Protein AF-A0A0N0D1H1-F1 (afdb_monomer_lite)

Structure (mmCIF, N/CA/C/O backbone):
data_AF-A0A0N0D1H1-F1
#
_entry.id   AF-A0A0N0D1H1-F1
#
loop_
_atom_site.group_PDB
_atom_site.id
_atom_site.type_symbol
_atom_site.label_atom_id
_atom_site.label_alt_id
_atom_site.label_comp_id
_atom_site.label_asym_id
_atom_site.label_entity_id
_atom_site.label_seq_id
_atom_site.pdbx_PDB_ins_code
_atom_site.Cartn_x
_atom_site.Cartn_y
_atom_site.Cartn_z
_atom_site.occupancy
_atom_site.B_iso_or_equiv
_atom_site.auth_seq_id
_atom_site.auth_comp_id
_atom_site.auth_asym_id
_atom_site.auth_atom_id
_atom_site.pdbx_PDB_model_num
ATOM 1 N N . MET A 1 1 ? -3.356 8.733 -23.633 1.00 79.12 1 MET A N 1
ATOM 2 C CA . MET A 1 1 ? -2.902 7.365 -23.319 1.00 79.12 1 MET A CA 1
ATOM 3 C C . MET A 1 1 ? -1.865 7.474 -22.212 1.00 79.12 1 MET A C 1
ATOM 5 O O . MET A 1 1 ? -0.936 8.253 -22.372 1.00 79.12 1 MET A O 1
ATOM 9 N N . LYS A 1 2 ? -2.073 6.804 -21.077 1.00 92.12 2 LYS A N 1
ATOM 10 C CA . LYS A 1 2 ? -1.208 6.860 -19.892 1.00 92.12 2 LYS A CA 1
ATOM 11 C C . LYS A 1 2 ? -0.071 5.859 -20.036 1.00 92.12 2 LYS A C 1
ATOM 13 O O . LYS A 1 2 ? -0.307 4.658 -20.175 1.00 92.12 2 LYS A O 1
ATOM 18 N N . SER A 1 3 ? 1.155 6.354 -19.981 1.00 95.56 3 SER A N 1
ATOM 19 C CA . SER A 1 3 ? 2.364 5.579 -20.256 1.00 95.56 3 SER A CA 1
ATOM 20 C C . SER A 1 3 ? 3.419 5.779 -19.170 1.00 95.56 3 SER A C 1
ATOM 22 O O . SER A 1 3 ? 3.636 6.885 -18.661 1.00 95.56 3 SER A O 1
ATOM 24 N N . ILE A 1 4 ? 4.092 4.684 -18.825 1.00 96.81 4 ILE A N 1
ATOM 25 C CA . ILE A 1 4 ? 5.213 4.659 -17.886 1.00 96.81 4 ILE A CA 1
ATOM 26 C C . ILE A 1 4 ? 6.451 4.133 -18.606 1.00 96.81 4 ILE A C 1
ATOM 28 O O . ILE A 1 4 ? 6.361 3.143 -19.322 1.00 96.81 4 ILE A O 1
ATOM 32 N N . THR A 1 5 ? 7.617 4.728 -18.361 1.00 96.94 5 THR A N 1
ATOM 33 C CA . THR A 1 5 ? 8.905 4.127 -18.743 1.00 96.94 5 THR A CA 1
ATOM 34 C C . THR A 1 5 ? 9.738 3.806 -17.515 1.00 96.94 5 THR A C 1
ATOM 36 O O . THR A 1 5 ? 9.978 4.670 -16.669 1.00 96.94 5 THR A O 1
ATOM 39 N N . PHE A 1 6 ? 10.227 2.570 -17.440 1.00 95.31 6 PHE A N 1
ATOM 40 C CA . PHE A 1 6 ? 11.300 2.210 -16.521 1.00 95.31 6 PHE A CA 1
ATOM 41 C C . PHE A 1 6 ? 12.648 2.688 -17.060 1.00 95.31 6 PHE A C 1
ATOM 43 O O . PHE A 1 6 ? 12.942 2.556 -18.243 1.00 95.31 6 PHE A O 1
ATOM 50 N N . PHE A 1 7 ? 13.496 3.228 -16.192 1.00 90.25 7 PHE A N 1
ATOM 51 C CA . PHE A 1 7 ? 14.833 3.683 -16.572 1.00 90.25 7 PHE A CA 1
ATOM 52 C C . PHE A 1 7 ? 15.827 3.463 -15.421 1.00 90.25 7 PHE A C 1
ATOM 54 O O . PHE A 1 7 ? 15.462 3.713 -14.276 1.00 90.25 7 PHE A O 1
ATOM 61 N N . PRO A 1 8 ? 17.083 3.042 -15.663 1.00 85.81 8 PRO A N 1
ATOM 62 C CA . PRO A 1 8 ? 17.757 2.833 -16.932 1.00 85.81 8 PRO A CA 1
ATOM 63 C C . PRO A 1 8 ? 17.532 1.437 -17.525 1.00 85.81 8 PRO A C 1
ATOM 65 O O . PRO A 1 8 ? 16.780 0.623 -16.999 1.00 85.81 8 PRO A O 1
ATOM 68 N N . VAL A 1 9 ? 18.227 1.182 -18.637 1.00 88.62 9 VAL A N 1
ATOM 69 C CA . VAL A 1 9 ? 18.209 -0.080 -19.384 1.00 88.62 9 VAL A CA 1
ATOM 70 C C . VAL A 1 9 ? 18.560 -1.278 -18.500 1.00 88.62 9 VAL A C 1
ATOM 72 O O . VAL A 1 9 ? 19.621 -1.313 -17.868 1.00 88.62 9 VAL A O 1
ATOM 75 N N . VAL A 1 10 ? 17.693 -2.288 -18.525 1.00 91.81 10 VAL A N 1
ATOM 76 C CA . VAL A 1 10 ? 17.866 -3.568 -17.838 1.00 91.81 10 VAL A CA 1
ATOM 77 C C . VAL A 1 10 ? 18.888 -4.427 -18.582 1.00 91.81 10 VAL A C 1
ATOM 79 O O . VAL A 1 10 ? 18.844 -4.552 -19.807 1.00 91.81 10 VAL A O 1
ATOM 82 N N . LYS A 1 11 ? 19.842 -5.012 -17.848 1.00 91.81 11 LYS A N 1
ATOM 83 C CA . LYS A 1 11 ? 20.984 -5.731 -18.443 1.00 91.81 11 LYS A CA 1
ATOM 84 C C . LYS A 1 11 ? 21.046 -7.212 -18.094 1.00 91.81 11 LYS A C 1
ATOM 86 O O . LYS A 1 11 ? 21.789 -7.935 -18.745 1.00 91.81 11 LYS A O 1
ATOM 91 N N . LYS A 1 12 ? 20.337 -7.642 -17.053 1.00 93.00 12 LYS A N 1
ATOM 92 C CA . LYS A 1 12 ? 20.384 -9.010 -16.528 1.00 93.00 12 LYS A CA 1
ATOM 93 C C . LYS A 1 12 ? 18.974 -9.551 -16.347 1.00 93.00 12 LYS A C 1
ATOM 95 O O . LYS A 1 12 ? 18.079 -8.801 -15.965 1.00 93.00 12 LYS A O 1
ATOM 100 N N . GLU A 1 13 ? 18.821 -10.855 -16.515 1.00 95.38 13 GLU A N 1
ATOM 101 C CA . GLU A 1 13 ? 17.565 -11.566 -16.274 1.00 95.38 13 GLU A CA 1
ATOM 102 C C . GLU A 1 13 ? 17.036 -11.338 -14.850 1.00 95.38 13 GLU A C 1
ATOM 104 O O . GLU A 1 13 ? 15.916 -10.874 -14.673 1.00 95.38 13 GLU A O 1
ATOM 109 N N . SER A 1 14 ? 17.879 -11.503 -13.826 1.00 93.12 14 SER A N 1
ATOM 110 C CA . SER A 1 14 ? 17.493 -11.288 -12.420 1.00 93.12 14 SER A CA 1
ATOM 111 C C . SER A 1 14 ? 17.112 -9.842 -12.071 1.00 93.12 14 SER A C 1
ATOM 113 O O . SER A 1 14 ? 16.467 -9.591 -11.052 1.00 93.12 14 SER A O 1
ATOM 115 N N . GLN A 1 15 ? 17.518 -8.860 -12.883 1.00 92.44 15 GLN A N 1
ATOM 116 C CA . GLN A 1 15 ? 17.033 -7.483 -12.755 1.00 92.44 15 GLN A CA 1
ATOM 117 C C . GLN A 1 15 ? 15.640 -7.344 -13.365 1.00 92.44 15 GLN A C 1
ATOM 119 O O . GLN A 1 15 ? 14.805 -6.641 -12.802 1.00 92.44 15 GLN A O 1
ATOM 124 N N . LEU A 1 16 ? 15.409 -8.000 -14.505 1.00 95.19 16 LEU A N 1
ATOM 125 C CA . LEU A 1 16 ? 14.130 -7.959 -15.193 1.00 95.19 16 LEU A CA 1
ATOM 126 C C . LEU A 1 16 ? 13.044 -8.689 -14.398 1.00 95.19 16 LEU A C 1
ATOM 128 O O . LEU A 1 16 ? 11.979 -8.121 -14.198 1.00 95.19 16 LEU A O 1
ATOM 132 N N . ILE A 1 17 ? 13.335 -9.882 -13.874 1.00 96.38 17 ILE A N 1
ATOM 133 C CA . ILE A 1 17 ? 12.415 -10.667 -13.031 1.00 96.38 17 ILE A CA 1
ATOM 134 C C . ILE A 1 17 ? 11.948 -9.858 -11.810 1.00 96.38 17 ILE A C 1
ATOM 136 O O . ILE A 1 17 ? 10.755 -9.787 -11.516 1.00 96.38 17 ILE A O 1
ATOM 140 N N . ASP A 1 18 ? 12.883 -9.200 -11.122 1.00 94.81 18 ASP A N 1
ATOM 141 C CA . ASP A 1 18 ? 12.607 -8.359 -9.951 1.00 94.81 18 ASP A CA 1
ATOM 142 C C . ASP A 1 18 ? 11.701 -7.168 -10.301 1.00 94.81 18 ASP A C 1
ATOM 144 O O . ASP A 1 18 ? 10.662 -6.944 -9.672 1.00 94.81 18 ASP A O 1
ATOM 148 N N . LEU A 1 19 ? 12.056 -6.454 -11.374 1.00 95.62 19 LEU A N 1
ATOM 149 C CA . LEU A 1 19 ? 11.290 -5.320 -11.878 1.00 95.62 19 LEU A CA 1
ATOM 150 C C . LEU A 1 19 ? 9.877 -5.745 -12.292 1.00 95.62 19 LEU A C 1
ATOM 152 O O . LEU A 1 19 ? 8.912 -5.100 -11.884 1.00 95.62 19 LEU A O 1
ATOM 156 N N . LEU A 1 20 ? 9.737 -6.833 -13.055 1.00 97.06 20 LEU A N 1
ATOM 157 C CA . LEU A 1 20 ? 8.443 -7.355 -13.495 1.00 97.06 20 LEU A CA 1
ATOM 158 C C . LEU A 1 20 ? 7.586 -7.808 -12.314 1.00 97.06 20 LEU A C 1
ATOM 160 O O . LEU A 1 20 ? 6.397 -7.500 -12.291 1.00 97.06 20 LEU A O 1
ATOM 164 N N . SER A 1 21 ? 8.168 -8.456 -11.303 1.00 97.00 21 SER A N 1
ATOM 165 C CA . SER A 1 21 ? 7.447 -8.856 -10.085 1.00 97.00 21 SER A CA 1
ATOM 166 C C . SER A 1 21 ? 6.857 -7.642 -9.359 1.00 97.00 21 SER A C 1
ATOM 168 O O . SER A 1 21 ? 5.672 -7.613 -9.026 1.00 97.00 21 SER A O 1
ATOM 170 N N . ARG A 1 22 ? 7.644 -6.574 -9.190 1.00 96.12 22 ARG A N 1
ATOM 171 C CA . ARG A 1 22 ? 7.191 -5.341 -8.522 1.00 96.12 22 ARG A CA 1
ATOM 172 C C . ARG A 1 22 ? 6.213 -4.537 -9.357 1.00 96.12 22 ARG A C 1
ATOM 174 O O . ARG A 1 22 ? 5.230 -4.041 -8.818 1.00 96.12 22 ARG A O 1
ATOM 181 N N . ALA A 1 23 ? 6.452 -4.419 -10.659 1.00 96.44 23 ALA A N 1
ATOM 182 C CA . ALA A 1 23 ? 5.507 -3.795 -11.574 1.00 96.44 23 ALA A CA 1
ATOM 183 C C . ALA A 1 23 ? 4.165 -4.543 -11.552 1.00 96.44 23 ALA A C 1
ATOM 185 O O . ALA A 1 23 ? 3.111 -3.916 -11.500 1.00 96.44 23 ALA A O 1
ATOM 186 N N . SER A 1 24 ? 4.198 -5.876 -11.502 1.00 97.19 24 SER A N 1
ATOM 187 C CA . SER A 1 24 ? 2.991 -6.709 -11.465 1.00 97.19 24 SER A CA 1
ATOM 188 C C . SER A 1 24 ? 2.226 -6.527 -10.166 1.00 97.19 24 SER A C 1
ATOM 190 O O . SER A 1 24 ? 0.998 -6.493 -10.172 1.00 97.19 24 SER A O 1
ATOM 192 N N . TRP A 1 25 ? 2.942 -6.346 -9.059 1.00 96.88 25 TRP A N 1
ATOM 193 C CA . TRP A 1 25 ? 2.340 -6.033 -7.773 1.00 96.88 25 TRP A CA 1
ATOM 194 C C . TRP A 1 25 ? 1.735 -4.624 -7.724 1.00 96.88 25 TRP A C 1
ATOM 196 O O . TRP A 1 25 ? 0.568 -4.455 -7.383 1.00 96.88 25 TRP A O 1
ATOM 206 N N . PHE A 1 26 ? 2.513 -3.598 -8.072 1.00 96.06 26 PHE A N 1
ATOM 207 C CA . PHE A 1 26 ? 2.131 -2.211 -7.810 1.00 96.06 26 PHE A CA 1
ATOM 208 C C . PHE A 1 26 ? 1.407 -1.502 -8.957 1.00 96.06 26 PHE A C 1
ATOM 210 O O . PHE A 1 26 ? 0.795 -0.468 -8.718 1.00 96.06 26 PHE A O 1
ATOM 217 N N . LEU A 1 27 ? 1.505 -1.965 -10.203 1.00 95.25 27 LEU A N 1
ATOM 218 C CA . LEU A 1 27 ? 1.013 -1.202 -11.363 1.00 95.25 27 LEU A CA 1
ATOM 219 C C . LEU A 1 27 ? -0.214 -1.829 -12.027 1.00 95.25 27 LEU A C 1
ATOM 221 O O . LEU A 1 27 ? -0.865 -1.191 -12.851 1.00 95.25 27 LEU A O 1
ATOM 225 N N . THR A 1 28 ? -0.591 -3.051 -11.659 1.00 92.94 28 THR A N 1
ATOM 226 C CA . THR A 1 28 ? -1.722 -3.753 -12.287 1.00 92.94 28 THR A CA 1
ATOM 227 C C . THR A 1 28 ? -3.086 -3.224 -11.866 1.00 92.94 28 THR A C 1
ATOM 229 O O . THR A 1 28 ? -4.042 -3.352 -12.634 1.00 92.94 28 THR A O 1
ATOM 232 N N . PHE A 1 29 ? -3.197 -2.568 -10.709 1.00 89.69 29 PHE A N 1
ATOM 233 C CA . PHE A 1 29 ? -4.411 -1.841 -10.317 1.00 89.69 29 PHE A CA 1
ATOM 234 C C . PHE A 1 29 ? -4.529 -0.467 -10.997 1.00 89.69 29 PHE A C 1
ATOM 236 O O . PHE A 1 29 ? -5.594 0.148 -10.992 1.00 89.69 29 PHE A O 1
ATOM 243 N N . CYS A 1 30 ? -3.441 0.030 -11.588 1.00 90.88 30 CYS A N 1
ATOM 244 C CA . CYS A 1 30 ? -3.398 1.364 -12.167 1.00 90.88 30 CYS A CA 1
ATOM 245 C C . CYS A 1 30 ? -4.001 1.371 -13.584 1.00 90.88 30 CYS A C 1
ATOM 247 O O . CYS A 1 30 ? -3.826 0.402 -14.338 1.00 90.88 30 CYS A O 1
ATOM 249 N N . PRO A 1 31 ? -4.658 2.471 -13.996 1.00 90.94 31 PRO A N 1
ATOM 250 C CA . PRO A 1 31 ? -5.148 2.656 -15.360 1.00 90.94 31 PRO A CA 1
ATOM 251 C C . PRO A 1 31 ? -3.992 3.098 -16.271 1.00 90.94 31 PRO A C 1
ATOM 253 O O . PRO A 1 31 ? -3.916 4.252 -16.687 1.00 90.94 31 PRO A O 1
ATOM 256 N N . ILE A 1 32 ? -3.041 2.190 -16.495 1.00 94.00 32 ILE A N 1
ATOM 257 C CA . ILE A 1 32 ? -1.893 2.378 -17.386 1.00 94.00 32 ILE A CA 1
ATOM 258 C C . ILE A 1 32 ? -2.163 1.614 -18.674 1.00 94.00 32 ILE A C 1
ATOM 260 O O . ILE A 1 32 ? -2.512 0.434 -18.617 1.00 94.00 32 ILE A O 1
ATOM 264 N N . ASP A 1 33 ? -1.931 2.272 -19.803 1.00 94.81 33 ASP A N 1
ATOM 265 C CA . ASP A 1 33 ? -2.094 1.677 -21.126 1.00 94.81 33 ASP A CA 1
ATOM 266 C C . ASP A 1 33 ? -0.796 0.999 -21.583 1.00 94.81 33 ASP A C 1
ATOM 268 O O . ASP A 1 33 ? -0.824 -0.108 -22.112 1.00 94.81 33 ASP A O 1
ATOM 272 N N . ARG A 1 34 ? 0.357 1.649 -21.354 1.00 96.69 34 ARG A N 1
ATOM 273 C CA . ARG A 1 34 ? 1.674 1.167 -21.804 1.00 96.69 34 ARG A CA 1
ATOM 274 C C . ARG A 1 34 ? 2.761 1.311 -20.741 1.00 96.69 34 ARG A C 1
ATOM 276 O O . ARG A 1 34 ? 2.867 2.336 -20.070 1.00 96.69 34 ARG A O 1
ATOM 283 N N . ILE A 1 35 ? 3.603 0.290 -20.621 1.00 97.75 35 ILE A N 1
ATOM 284 C CA . ILE A 1 35 ? 4.782 0.252 -19.755 1.00 97.75 35 ILE A CA 1
ATOM 285 C C . ILE A 1 35 ? 5.991 -0.092 -20.619 1.00 97.75 35 ILE A C 1
ATOM 287 O O . ILE A 1 35 ? 6.181 -1.239 -21.016 1.00 97.75 35 ILE A O 1
ATOM 291 N N . HIS A 1 36 ? 6.836 0.892 -20.893 1.00 98.12 36 HIS A N 1
ATOM 292 C CA . HIS A 1 36 ? 8.075 0.671 -21.622 1.00 98.12 36 HIS A CA 1
ATOM 293 C C . HIS A 1 36 ? 9.164 0.178 -20.668 1.00 98.12 36 HIS A C 1
ATOM 295 O O . HIS A 1 36 ? 9.448 0.804 -19.639 1.00 98.12 36 HIS A O 1
ATOM 301 N N . ILE A 1 37 ? 9.801 -0.936 -21.026 1.00 97.56 37 ILE A N 1
ATOM 302 C CA . ILE A 1 37 ? 10.946 -1.492 -20.302 1.00 97.56 37 ILE A CA 1
ATOM 303 C C . ILE A 1 37 ? 12.125 -1.578 -21.270 1.00 97.56 37 ILE A C 1
ATOM 305 O O . ILE A 1 37 ? 12.192 -2.491 -22.099 1.00 97.56 37 ILE A O 1
ATOM 309 N N . PRO A 1 38 ? 13.076 -0.638 -21.188 1.00 96.19 38 PRO A N 1
ATOM 310 C CA . PRO A 1 38 ? 14.296 -0.717 -21.962 1.00 96.19 38 PRO A CA 1
ATOM 311 C C . PRO A 1 38 ? 15.180 -1.881 -21.511 1.00 96.19 38 PRO A C 1
ATOM 313 O O . PRO A 1 38 ? 15.509 -2.009 -20.331 1.00 96.19 38 PRO A O 1
ATOM 316 N N . ILE A 1 39 ? 15.617 -2.698 -22.464 1.00 95.94 39 ILE A N 1
ATOM 317 C CA . ILE A 1 39 ? 16.459 -3.881 -22.262 1.00 95.94 39 ILE A CA 1
ATOM 318 C C . ILE A 1 39 ? 17.703 -3.806 -23.149 1.00 95.94 39 ILE A C 1
ATOM 320 O O . ILE A 1 39 ? 17.668 -3.269 -24.255 1.00 95.94 39 ILE A O 1
ATOM 324 N N . ARG A 1 40 ? 18.836 -4.327 -22.667 1.00 94.00 40 ARG A N 1
ATOM 325 C CA . ARG A 1 40 ? 20.105 -4.285 -23.415 1.00 94.00 40 ARG A CA 1
ATOM 326 C C . ARG A 1 40 ? 20.222 -5.396 -24.454 1.00 94.00 40 ARG A C 1
ATOM 328 O O . ARG A 1 40 ? 20.851 -5.196 -25.490 1.00 94.00 40 ARG A O 1
ATOM 335 N N . PHE A 1 41 ? 19.679 -6.566 -24.147 1.00 95.12 41 PHE A N 1
ATOM 336 C CA . PHE A 1 41 ? 19.851 -7.778 -24.936 1.00 95.12 41 PHE A CA 1
ATOM 337 C C . PHE A 1 41 ? 18.493 -8.326 -25.340 1.00 95.12 41 PHE A C 1
ATOM 339 O O . PHE A 1 41 ? 17.581 -8.351 -24.520 1.00 95.12 41 PHE A O 1
ATOM 346 N N . ASP A 1 42 ? 18.374 -8.776 -26.586 1.00 97.44 42 ASP A N 1
ATOM 347 C CA . ASP A 1 42 ? 17.088 -9.182 -27.154 1.00 97.44 42 ASP A CA 1
ATOM 348 C C . ASP A 1 42 ? 16.507 -10.440 -26.488 1.00 97.44 42 ASP A C 1
ATOM 350 O O . ASP A 1 42 ? 15.300 -10.521 -26.282 1.00 97.44 42 ASP A O 1
ATOM 354 N N . TYR A 1 43 ? 17.366 -11.354 -26.013 1.00 97.56 43 TYR A N 1
ATOM 355 C CA . TYR A 1 43 ? 16.929 -12.553 -25.285 1.00 97.56 43 TYR A CA 1
ATOM 356 C C . TYR A 1 43 ? 16.080 -12.229 -24.043 1.00 97.56 43 TYR A C 1
ATOM 358 O O . TYR A 1 43 ? 15.247 -13.039 -23.646 1.00 97.56 43 TYR A O 1
ATOM 366 N N . LEU A 1 44 ? 16.238 -11.034 -23.452 1.00 97.12 44 LEU A N 1
ATOM 367 C CA . LEU A 1 44 ? 15.459 -10.601 -22.289 1.00 97.12 44 LEU A CA 1
ATOM 368 C C . LEU A 1 44 ? 13.960 -10.451 -22.591 1.00 97.12 44 LEU A C 1
ATOM 370 O O . LEU A 1 44 ? 13.166 -10.458 -21.659 1.00 97.12 44 LEU A O 1
ATOM 374 N N . ARG A 1 45 ? 13.551 -10.342 -23.864 1.00 97.44 45 ARG A N 1
ATOM 375 C CA . ARG A 1 45 ? 12.127 -10.334 -24.248 1.00 97.44 45 ARG A CA 1
ATOM 376 C C . ARG A 1 45 ? 11.431 -11.659 -23.943 1.00 97.44 45 ARG A C 1
ATOM 378 O O . ARG A 1 45 ? 10.233 -11.664 -23.682 1.00 97.44 45 ARG A O 1
ATOM 385 N N . ASN A 1 46 ? 12.190 -12.753 -23.991 1.00 96.81 46 ASN A N 1
ATOM 386 C CA . ASN A 1 46 ? 11.672 -14.118 -24.003 1.00 96.81 46 ASN A CA 1
ATOM 387 C C . ASN A 1 46 ? 11.940 -14.865 -22.691 1.00 96.81 46 ASN A C 1
ATOM 389 O O . ASN A 1 46 ? 11.751 -16.078 -22.634 1.00 96.81 46 ASN A O 1
ATOM 393 N N . ILE A 1 47 ? 12.406 -14.175 -21.645 1.00 97.25 47 ILE A N 1
ATOM 394 C CA . ILE A 1 47 ? 12.635 -14.832 -20.356 1.00 97.25 47 ILE A CA 1
ATOM 395 C C . ILE A 1 47 ? 11.300 -15.272 -19.736 1.00 97.25 47 ILE A C 1
ATOM 397 O O . ILE A 1 47 ? 10.284 -14.586 -19.913 1.00 97.25 47 ILE A O 1
ATOM 401 N N . PRO A 1 48 ? 11.282 -16.369 -18.963 1.00 96.56 48 PRO A N 1
ATOM 402 C CA . PRO A 1 48 ? 10.106 -16.753 -18.201 1.00 96.56 48 PRO A CA 1
ATOM 403 C C . PRO A 1 48 ? 9.703 -15.652 -17.216 1.00 96.56 48 PRO A C 1
ATOM 405 O O . PRO A 1 48 ? 10.524 -15.129 -16.457 1.00 96.56 48 PRO A O 1
ATOM 408 N N . TRP A 1 49 ? 8.418 -15.306 -17.211 1.00 97.38 49 TRP A N 1
ATOM 409 C CA . TRP A 1 49 ? 7.856 -14.427 -16.192 1.00 97.38 49 TRP A CA 1
ATOM 410 C C . TRP A 1 49 ? 7.619 -15.249 -14.935 1.00 97.38 49 TRP A C 1
ATOM 412 O O . TRP A 1 49 ? 6.728 -16.092 -14.897 1.00 97.38 49 TRP A O 1
ATOM 422 N N . GLN A 1 50 ? 8.434 -15.001 -13.920 1.00 97.50 50 GLN A N 1
ATOM 423 C CA . GLN A 1 50 ? 8.370 -15.685 -12.637 1.00 97.50 50 GLN A CA 1
ATOM 424 C C . GLN A 1 50 ? 8.470 -14.679 -11.497 1.00 97.50 50 GLN A C 1
ATOM 426 O O . GLN A 1 50 ? 8.982 -13.570 -11.669 1.00 97.50 50 GLN A O 1
ATOM 431 N N . VAL A 1 51 ? 7.969 -15.062 -10.327 1.00 97.44 51 VAL A N 1
ATOM 432 C CA . VAL A 1 51 ? 8.084 -14.235 -9.124 1.00 97.44 51 VAL A CA 1
ATOM 433 C C . VAL A 1 51 ? 9.507 -14.292 -8.597 1.00 97.44 51 VAL A C 1
ATOM 435 O O . VAL A 1 51 ? 10.039 -15.376 -8.370 1.00 97.44 51 VAL A O 1
ATOM 438 N N . ALA A 1 52 ? 10.094 -13.115 -8.390 1.00 95.56 52 ALA A N 1
ATOM 439 C CA . ALA A 1 52 ? 11.417 -12.965 -7.805 1.00 95.56 52 ALA A CA 1
ATOM 440 C C . ALA A 1 52 ? 11.507 -13.606 -6.412 1.00 95.56 52 ALA A C 1
ATOM 442 O O . ALA A 1 52 ? 10.543 -13.599 -5.641 1.00 95.56 52 ALA A O 1
ATOM 443 N N . ASP A 1 53 ? 12.691 -14.105 -6.069 1.00 92.44 53 ASP A N 1
ATOM 444 C CA . ASP A 1 53 ? 12.944 -14.718 -4.767 1.00 92.44 53 ASP A CA 1
ATOM 445 C C . ASP A 1 53 ? 12.588 -13.773 -3.609 1.00 92.44 53 ASP A C 1
ATOM 447 O O . ASP A 1 53 ? 12.792 -12.559 -3.672 1.00 92.44 53 ASP A O 1
ATOM 451 N N . GLY A 1 54 ? 12.005 -14.336 -2.547 1.00 90.69 54 GLY A N 1
ATOM 452 C CA . GLY A 1 54 ? 11.540 -13.581 -1.377 1.00 90.69 54 GLY A CA 1
ATOM 453 C C . GLY A 1 54 ? 10.231 -12.801 -1.578 1.00 90.69 54 GLY A C 1
ATOM 454 O O . GLY A 1 54 ? 9.695 -12.248 -0.609 1.00 90.69 54 GLY A O 1
ATOM 455 N N . MET A 1 55 ? 9.663 -12.783 -2.790 1.00 95.50 55 MET A N 1
ATOM 456 C CA . MET A 1 55 ? 8.353 -12.185 -3.061 1.00 95.50 55 MET A CA 1
ATOM 457 C C . MET A 1 55 ? 7.198 -13.190 -2.947 1.00 95.50 55 MET A C 1
ATOM 459 O O . MET A 1 55 ? 7.370 -14.407 -3.022 1.00 95.50 55 MET A O 1
ATOM 463 N N . ASP A 1 56 ? 6.007 -12.659 -2.690 1.00 95.81 56 ASP A N 1
ATOM 464 C CA . ASP A 1 56 ? 4.763 -13.407 -2.560 1.00 95.81 56 ASP A CA 1
ATOM 465 C C . ASP A 1 56 ? 4.365 -14.027 -3.905 1.00 95.81 56 ASP A C 1
ATOM 467 O O . ASP A 1 56 ? 4.242 -13.333 -4.917 1.00 95.81 56 ASP A O 1
ATOM 471 N N . LYS A 1 57 ? 4.121 -15.341 -3.911 1.00 96.56 57 LYS A N 1
ATOM 472 C CA . LYS A 1 57 ? 3.721 -16.090 -5.108 1.00 96.56 57 LYS A CA 1
ATOM 473 C C . LYS A 1 57 ? 2.378 -15.636 -5.676 1.00 96.56 57 LYS A C 1
ATOM 475 O O . LYS A 1 57 ? 2.167 -15.773 -6.876 1.00 96.56 57 LYS A O 1
ATOM 480 N N . ALA A 1 58 ? 1.526 -14.994 -4.874 1.00 95.25 58 ALA A N 1
ATOM 481 C CA . ALA A 1 58 ? 0.288 -14.388 -5.362 1.00 95.25 58 ALA A CA 1
ATOM 482 C C . ALA A 1 58 ? 0.512 -13.324 -6.457 1.00 95.25 58 ALA A C 1
ATOM 484 O O . ALA A 1 58 ? -0.428 -12.965 -7.156 1.00 95.25 58 ALA A O 1
ATOM 485 N N . ILE A 1 59 ? 1.737 -12.820 -6.649 1.00 97.19 59 ILE A N 1
ATOM 486 C CA . ILE A 1 59 ? 2.069 -11.913 -7.757 1.00 97.19 59 ILE A CA 1
ATOM 487 C C . ILE A 1 59 ? 1.868 -12.576 -9.130 1.00 97.19 59 ILE A C 1
ATOM 489 O O . ILE A 1 59 ? 1.536 -11.864 -10.077 1.00 97.19 59 ILE A O 1
ATOM 493 N N . GLU A 1 60 ? 2.012 -13.903 -9.259 1.00 97.31 60 GLU A N 1
ATOM 494 C CA . GLU A 1 60 ? 1.901 -14.602 -10.555 1.00 97.31 60 GLU A CA 1
ATOM 495 C C . GLU A 1 60 ? 0.560 -14.339 -11.248 1.00 97.31 60 GLU A C 1
ATOM 497 O O . GLU A 1 60 ? 0.524 -14.129 -12.460 1.00 97.31 60 GLU A O 1
ATOM 502 N N . GLN A 1 61 ? -0.526 -14.220 -10.477 1.00 95.94 61 GLN A N 1
ATOM 503 C CA . GLN A 1 61 ? -1.870 -13.947 -11.004 1.00 95.94 61 GLN A CA 1
ATO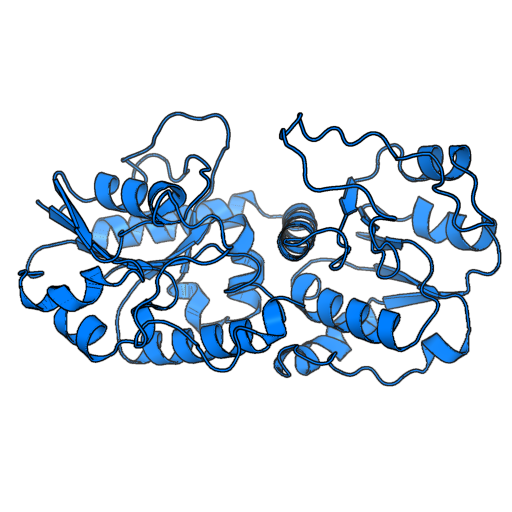M 504 C C . GLN A 1 61 ? -1.963 -12.618 -11.779 1.00 95.94 61 GLN A C 1
ATOM 506 O O . GLN A 1 61 ? -2.875 -12.409 -12.576 1.00 95.94 61 GLN A O 1
ATOM 511 N N . ASN A 1 62 ? -1.019 -11.704 -11.543 1.00 96.81 62 ASN A N 1
ATOM 512 C CA . ASN A 1 62 ? -0.989 -10.375 -12.137 1.00 96.81 62 ASN A CA 1
ATOM 513 C C . ASN A 1 62 ? -0.128 -10.302 -13.410 1.00 96.81 62 ASN A C 1
ATOM 515 O O . ASN A 1 62 ? -0.160 -9.275 -14.096 1.00 96.81 62 ASN A O 1
ATOM 519 N N . PHE A 1 63 ? 0.628 -11.356 -13.747 1.00 97.38 63 PHE A N 1
ATOM 520 C CA . PHE A 1 63 ? 1.567 -11.322 -14.869 1.00 97.38 63 PHE A CA 1
ATOM 521 C C . PHE A 1 63 ? 0.887 -11.147 -16.215 1.00 97.38 63 PHE A C 1
ATOM 523 O O . PHE A 1 63 ? 1.307 -10.273 -16.965 1.00 97.38 63 PHE A O 1
ATOM 530 N N . GLU A 1 64 ? -0.184 -11.881 -16.513 1.00 96.12 64 GLU A N 1
ATOM 531 C CA . GLU A 1 64 ? -0.866 -11.747 -17.809 1.00 96.12 64 GLU A CA 1
ATOM 532 C C . GLU A 1 64 ? -1.450 -10.342 -18.001 1.00 96.12 64 GLU A C 1
ATOM 534 O O . GLU A 1 64 ? -1.280 -9.710 -19.049 1.00 96.12 64 GLU A O 1
ATOM 539 N N . LYS A 1 65 ? -2.043 -9.786 -16.937 1.00 95.25 65 LYS A N 1
ATOM 540 C CA . LYS A 1 65 ? -2.559 -8.414 -16.946 1.00 95.25 65 LYS A CA 1
ATOM 541 C C . LYS A 1 65 ? -1.449 -7.397 -17.205 1.00 95.25 65 LYS A C 1
ATOM 543 O O . LYS A 1 65 ? -1.656 -6.470 -17.987 1.00 95.25 65 LYS A O 1
ATOM 548 N N . LEU A 1 66 ? -0.282 -7.551 -16.575 1.00 96.50 66 LEU A N 1
ATOM 549 C CA . LEU A 1 66 ? 0.854 -6.661 -16.818 1.00 96.50 66 LEU A CA 1
ATOM 550 C C . LEU A 1 66 ? 1.461 -6.877 -18.215 1.00 96.50 66 LEU A C 1
ATOM 552 O O . LEU A 1 66 ? 1.774 -5.899 -18.889 1.00 96.50 66 LEU A O 1
ATOM 556 N N . ARG A 1 67 ? 1.605 -8.128 -18.664 1.00 96.50 67 ARG A N 1
ATOM 557 C CA . ARG A 1 67 ? 2.242 -8.508 -19.933 1.00 96.50 67 ARG A CA 1
ATOM 558 C C . ARG A 1 67 ? 1.585 -7.824 -21.121 1.00 96.50 67 ARG A C 1
ATOM 560 O O . ARG A 1 67 ? 2.297 -7.272 -21.950 1.00 96.50 67 ARG A O 1
ATOM 567 N N . SER A 1 68 ? 0.254 -7.757 -21.139 1.00 95.75 68 SER A N 1
ATOM 568 C CA . SER A 1 68 ? -0.507 -7.048 -22.183 1.00 95.75 68 SER A CA 1
ATOM 569 C C . SER A 1 68 ? -0.176 -5.551 -22.317 1.00 95.75 68 SER A C 1
ATOM 571 O O . SER A 1 68 ? -0.499 -4.939 -23.331 1.00 95.75 68 SER A O 1
ATOM 573 N N . ARG A 1 69 ? 0.475 -4.953 -21.310 1.00 96.69 69 ARG A N 1
ATOM 574 C CA . ARG A 1 69 ? 0.836 -3.528 -21.254 1.00 96.69 69 ARG A CA 1
ATOM 575 C C . ARG A 1 69 ? 2.333 -3.290 -21.423 1.00 96.69 69 ARG A C 1
ATOM 577 O O . ARG A 1 69 ? 2.742 -2.146 -21.609 1.00 96.69 69 ARG A O 1
ATOM 584 N N . VAL A 1 70 ? 3.161 -4.326 -21.291 1.00 97.88 70 VAL A N 1
ATOM 585 C CA . VAL A 1 70 ? 4.620 -4.192 -21.306 1.00 97.88 70 VAL A CA 1
ATOM 586 C C . VAL A 1 70 ? 5.142 -4.211 -22.735 1.00 97.88 70 VAL A C 1
ATOM 588 O O . VAL A 1 70 ? 4.879 -5.130 -23.501 1.00 97.88 70 VAL A O 1
ATOM 591 N N . ILE A 1 71 ? 5.951 -3.207 -23.064 1.00 98.00 71 ILE A N 1
ATOM 592 C CA . ILE A 1 71 ? 6.643 -3.090 -24.343 1.00 98.00 71 ILE A CA 1
ATOM 593 C C . ILE A 1 71 ? 8.144 -3.060 -24.068 1.00 98.00 71 ILE A C 1
ATOM 595 O O . ILE A 1 71 ? 8.671 -2.130 -23.450 1.00 98.00 71 ILE A O 1
ATOM 599 N N . PHE A 1 72 ? 8.847 -4.085 -24.543 1.00 98.12 72 PHE A N 1
ATOM 600 C CA . PHE A 1 72 ? 10.299 -4.147 -24.446 1.00 98.12 72 PHE A CA 1
ATOM 601 C C . PHE A 1 72 ? 10.967 -3.314 -25.538 1.00 98.12 72 PHE A C 1
ATOM 603 O O . PHE A 1 72 ? 10.739 -3.531 -26.731 1.00 98.12 72 PHE A O 1
ATOM 610 N N . ILE A 1 73 ? 11.844 -2.400 -25.120 1.00 97.69 73 ILE A N 1
ATOM 611 C CA . ILE A 1 73 ? 12.607 -1.525 -26.015 1.00 97.69 73 ILE A CA 1
ATOM 612 C C . ILE A 1 73 ? 14.061 -1.995 -26.033 1.00 97.69 73 ILE A C 1
ATOM 614 O O . ILE A 1 73 ? 14.758 -1.892 -25.023 1.00 97.69 73 ILE A O 1
ATOM 618 N N . LEU A 1 74 ? 14.534 -2.527 -27.162 1.00 96.56 74 LEU A N 1
ATOM 619 C CA . LEU A 1 74 ? 15.931 -2.942 -27.299 1.00 96.56 74 LEU A CA 1
ATOM 620 C C . LEU A 1 74 ? 16.823 -1.704 -27.440 1.00 96.56 74 LEU A C 1
ATOM 622 O O . LEU A 1 74 ? 16.899 -1.108 -28.508 1.00 96.56 74 LEU A O 1
ATOM 626 N N . ALA A 1 75 ? 17.506 -1.336 -26.360 1.00 94.06 75 ALA A N 1
ATOM 627 C CA . ALA A 1 75 ? 18.276 -0.104 -26.265 1.00 94.06 75 ALA A CA 1
ATOM 628 C C . ALA A 1 75 ? 19.785 -0.368 -26.382 1.00 94.06 75 ALA A C 1
ATOM 630 O O . ALA A 1 75 ? 20.460 -0.806 -25.436 1.00 94.06 75 ALA A O 1
ATOM 631 N N . LYS A 1 76 ? 20.336 -0.078 -27.562 1.00 88.81 76 LYS A N 1
ATOM 632 C CA . LYS A 1 76 ? 21.766 -0.184 -27.874 1.00 88.81 76 LYS A CA 1
ATOM 633 C C . LYS A 1 76 ? 22.479 1.169 -27.795 1.00 88.81 76 LYS A C 1
ATOM 635 O O . LYS A 1 76 ? 23.645 1.188 -27.388 1.00 88.81 76 LYS A O 1
ATOM 640 N N . LYS A 1 77 ? 21.778 2.257 -28.121 1.00 88.19 77 LYS A N 1
ATOM 641 C CA . LYS A 1 77 ? 22.242 3.655 -28.152 1.00 88.19 77 LYS A CA 1
ATOM 642 C C . LYS A 1 77 ? 21.182 4.609 -27.581 1.00 88.19 77 LYS A C 1
ATOM 644 O O . LYS A 1 77 ? 20.066 4.203 -27.279 1.00 88.19 77 LYS A O 1
ATOM 649 N N . GLU A 1 78 ? 21.548 5.881 -27.414 1.00 87.31 78 GLU A N 1
ATOM 650 C CA . GLU A 1 78 ? 20.682 6.914 -26.820 1.00 87.31 78 GLU A CA 1
ATOM 651 C C . GLU A 1 78 ? 19.377 7.116 -27.603 1.00 87.31 78 GLU A C 1
ATOM 653 O O . GLU A 1 78 ? 18.303 7.161 -27.004 1.00 87.31 78 GLU A O 1
ATOM 658 N N . SER A 1 79 ? 19.455 7.172 -28.937 1.00 90.62 79 SER A N 1
ATOM 659 C CA . SER A 1 79 ? 18.291 7.440 -29.787 1.00 90.62 79 SER A CA 1
ATOM 660 C C . SER A 1 79 ? 17.219 6.350 -29.738 1.00 90.62 79 SER A C 1
ATOM 662 O O . SER A 1 79 ? 16.058 6.654 -29.990 1.00 90.62 79 SER A O 1
ATOM 664 N N . ASP A 1 80 ? 17.563 5.125 -29.329 1.00 92.94 80 ASP A N 1
ATOM 665 C CA . ASP A 1 80 ? 16.601 4.022 -29.186 1.00 92.94 80 ASP A CA 1
ATOM 666 C C . ASP A 1 80 ? 15.592 4.264 -28.044 1.00 92.94 80 ASP A C 1
ATOM 668 O O . ASP A 1 80 ? 14.558 3.607 -27.973 1.00 92.94 80 ASP A O 1
ATOM 672 N N . LEU A 1 81 ? 15.894 5.182 -27.118 1.00 93.88 81 LEU A N 1
ATOM 673 C CA . LEU A 1 81 ? 15.036 5.507 -25.971 1.00 93.88 81 LEU A CA 1
ATOM 674 C C . LEU A 1 81 ? 14.194 6.769 -26.176 1.00 93.88 81 LEU A C 1
ATOM 676 O O . LEU A 1 81 ? 13.313 7.054 -25.365 1.00 93.88 81 LEU A O 1
ATOM 680 N N . GLN A 1 82 ? 14.491 7.552 -27.216 1.00 91.50 82 GLN A N 1
ATOM 681 C CA . GLN A 1 82 ? 13.929 8.888 -27.391 1.00 91.50 82 GLN A CA 1
ATOM 682 C C . GLN A 1 82 ? 12.401 8.850 -27.476 1.00 91.50 82 GLN A C 1
ATOM 684 O O . GLN A 1 82 ? 11.734 9.628 -26.800 1.00 91.50 82 GLN A O 1
ATOM 689 N N . GLU A 1 83 ? 11.859 7.938 -28.280 1.00 93.12 83 GLU A N 1
ATOM 690 C CA . GLU A 1 83 ? 10.420 7.800 -28.500 1.00 93.12 83 GLU A CA 1
ATOM 691 C C . GLU A 1 83 ? 9.697 7.395 -27.211 1.00 93.12 83 GLU A C 1
ATOM 693 O O . GLU A 1 83 ? 8.857 8.144 -26.712 1.00 93.12 83 GLU A O 1
ATOM 698 N N . CYS A 1 84 ? 10.093 6.275 -26.595 1.00 94.06 84 CYS A N 1
ATOM 699 C CA . CYS A 1 84 ? 9.401 5.751 -25.417 1.00 94.06 84 CYS A CA 1
ATOM 700 C C . CYS A 1 84 ? 9.446 6.720 -24.225 1.00 94.06 84 CYS A C 1
ATOM 702 O O . CYS A 1 84 ? 8.457 6.864 -23.500 1.00 94.06 84 CYS A O 1
ATOM 704 N N . ILE A 1 85 ? 10.556 7.443 -24.041 1.00 93.25 85 ILE A N 1
ATOM 705 C CA . ILE A 1 85 ? 10.682 8.447 -22.984 1.00 93.25 85 ILE A CA 1
ATOM 706 C C . ILE A 1 85 ? 9.869 9.700 -23.314 1.00 93.25 85 ILE A C 1
ATOM 708 O O . ILE A 1 85 ? 9.162 10.196 -22.433 1.00 93.25 85 ILE A O 1
ATOM 712 N N . SER A 1 86 ? 9.916 10.200 -24.554 1.00 90.81 86 SER A N 1
ATOM 713 C CA . SER A 1 86 ? 9.100 11.342 -24.987 1.00 90.81 86 SER A CA 1
ATOM 714 C C . SER A 1 86 ? 7.610 11.085 -24.777 1.00 90.81 86 SER A C 1
ATOM 716 O O . SER A 1 86 ? 6.933 11.945 -24.214 1.00 90.81 86 SER A O 1
ATOM 718 N N . GLU A 1 87 ? 7.128 9.895 -25.131 1.00 92.44 87 GLU A N 1
ATOM 719 C CA . GLU A 1 87 ? 5.728 9.493 -24.968 1.00 92.44 87 GLU A CA 1
ATOM 720 C C . GLU A 1 87 ? 5.307 9.276 -23.513 1.00 92.44 87 GLU A C 1
ATOM 722 O O . GLU A 1 87 ? 4.113 9.248 -23.223 1.00 92.44 87 GLU A O 1
ATOM 727 N N . SER A 1 88 ? 6.256 9.084 -22.592 1.00 94.62 88 SER A N 1
ATOM 728 C CA . SER A 1 88 ? 5.945 8.716 -21.210 1.00 94.62 88 SER A CA 1
ATOM 729 C C . SER A 1 88 ? 5.500 9.892 -20.362 1.00 94.62 88 SER A C 1
ATOM 731 O O . SER A 1 88 ? 6.176 10.917 -20.300 1.00 94.62 88 SER A O 1
ATOM 733 N N . GLU A 1 89 ? 4.408 9.720 -19.628 1.00 93.56 89 GLU A N 1
ATOM 734 C CA . GLU A 1 89 ? 3.968 10.684 -18.615 1.00 93.56 89 GLU A CA 1
ATOM 735 C C . GLU A 1 89 ? 4.798 10.546 -17.328 1.00 93.56 89 GLU A C 1
ATOM 737 O O . GLU A 1 89 ? 5.191 11.533 -16.693 1.00 93.56 89 GLU A O 1
ATOM 742 N N . ILE A 1 90 ? 5.111 9.295 -16.977 1.00 95.75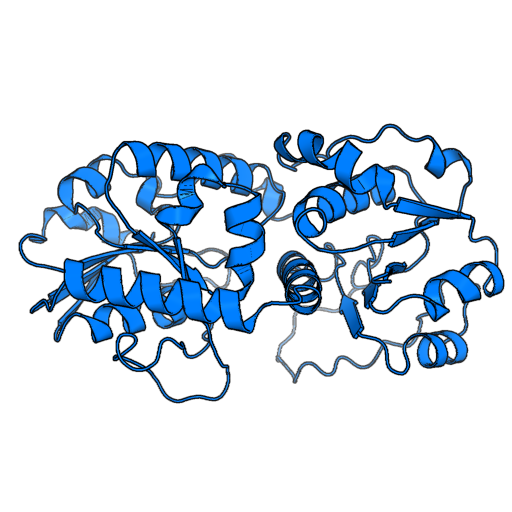 90 ILE A N 1
ATOM 743 C CA . ILE A 1 90 ? 5.832 8.927 -15.763 1.00 95.75 90 ILE A CA 1
ATOM 744 C C . ILE A 1 90 ? 7.118 8.183 -16.111 1.00 95.75 90 ILE A C 1
ATOM 746 O O . ILE A 1 90 ? 7.126 7.250 -16.913 1.00 95.75 90 ILE A O 1
ATOM 750 N N . ILE A 1 91 ? 8.200 8.545 -15.425 1.00 95.12 91 ILE A N 1
ATOM 751 C CA . ILE A 1 91 ? 9.452 7.794 -15.433 1.00 95.12 91 ILE A CA 1
ATOM 752 C C . ILE A 1 91 ? 9.663 7.144 -14.064 1.00 95.12 91 ILE A C 1
ATOM 754 O O . ILE A 1 91 ? 9.742 7.826 -13.037 1.00 95.12 91 ILE A O 1
ATOM 758 N N . LEU A 1 92 ? 9.798 5.820 -14.056 1.00 94.31 92 LEU A N 1
ATOM 759 C CA . LEU A 1 92 ? 10.173 5.039 -12.882 1.00 94.31 92 LEU A CA 1
ATOM 760 C C . LEU A 1 92 ? 11.667 4.728 -12.935 1.00 94.31 92 LEU A C 1
ATOM 762 O O . LEU A 1 92 ? 12.140 3.916 -13.726 1.00 94.31 92 LEU A O 1
ATOM 766 N N . HIS A 1 93 ? 12.422 5.406 -12.081 1.00 89.00 93 HIS A N 1
ATOM 767 C CA . HIS A 1 93 ? 13.868 5.306 -12.025 1.00 89.00 93 HIS A CA 1
ATOM 768 C C . HIS A 1 93 ? 14.329 4.173 -11.088 1.00 89.00 93 HIS A C 1
ATOM 770 O O . HIS A 1 93 ? 14.276 4.318 -9.865 1.00 89.00 93 HIS A O 1
ATOM 776 N N . TRP A 1 94 ? 14.820 3.073 -11.652 1.00 79.44 94 TRP A N 1
ATOM 777 C CA . TRP A 1 94 ? 15.161 1.807 -10.993 1.00 79.44 94 TRP A CA 1
ATOM 778 C C . TRP A 1 94 ? 16.662 1.492 -11.114 1.00 79.44 94 TRP A C 1
ATOM 780 O O . TRP A 1 94 ? 17.164 1.490 -12.223 1.00 79.44 94 TRP A O 1
ATOM 790 N N . LYS A 1 95 ? 17.431 1.177 -10.060 1.00 72.00 95 LYS A N 1
ATOM 791 C CA . LYS A 1 95 ? 18.888 0.936 -10.214 1.00 72.00 95 LYS A CA 1
ATOM 792 C C . LYS A 1 95 ? 19.486 -0.106 -9.255 1.00 72.00 95 LYS A C 1
ATOM 794 O O . LYS A 1 95 ? 20.293 0.208 -8.392 1.00 72.00 95 LYS A O 1
ATOM 799 N N . LYS A 1 96 ? 19.314 -1.390 -9.571 1.00 54.84 96 LYS A N 1
ATOM 800 C CA . LYS A 1 96 ? 19.883 -2.526 -8.805 1.00 54.84 96 LYS A CA 1
ATOM 801 C C . LYS A 1 96 ? 21.437 -2.582 -8.686 1.00 54.84 96 LYS A C 1
ATOM 803 O O . LYS A 1 96 ? 21.957 -3.525 -8.113 1.00 54.84 96 LYS A O 1
ATOM 808 N N . ASN A 1 97 ? 22.199 -1.601 -9.202 1.00 48.44 97 ASN A N 1
ATOM 809 C CA . ASN A 1 97 ? 23.678 -1.612 -9.268 1.00 48.44 97 ASN A CA 1
ATOM 810 C C . ASN A 1 97 ? 24.376 -0.396 -8.613 1.00 48.44 97 ASN A C 1
ATOM 812 O O . ASN A 1 97 ? 25.519 -0.091 -8.954 1.00 48.44 97 ASN A O 1
ATOM 816 N N . THR A 1 98 ? 23.729 0.342 -7.711 1.00 42.69 98 THR A N 1
ATOM 817 C CA . THR A 1 98 ? 24.430 1.343 -6.885 1.00 42.69 98 THR A CA 1
ATOM 818 C C . THR A 1 98 ? 24.528 0.874 -5.450 1.00 42.69 98 THR A C 1
ATOM 820 O O . THR A 1 98 ? 23.703 1.235 -4.622 1.00 42.69 98 THR A O 1
ATOM 823 N N . TYR A 1 99 ? 25.590 0.134 -5.136 1.00 34.41 99 TYR A N 1
ATOM 824 C CA . TYR A 1 99 ? 26.133 0.241 -3.789 1.00 34.41 99 TYR A CA 1
ATOM 825 C C . TYR A 1 99 ? 26.595 1.692 -3.588 1.00 34.41 99 TYR A C 1
ATOM 827 O O . TYR A 1 99 ? 27.152 2.284 -4.525 1.00 34.41 99 TYR A O 1
ATOM 835 N N . PRO A 1 100 ? 26.385 2.300 -2.410 1.00 36.16 100 PRO A N 1
ATOM 836 C CA . PRO A 1 100 ? 27.149 3.477 -2.053 1.00 36.16 100 PRO A CA 1
ATOM 837 C C . PRO A 1 100 ? 28.620 3.055 -2.059 1.00 36.16 100 PRO A C 1
ATOM 839 O O . PRO A 1 100 ? 29.065 2.321 -1.183 1.00 36.16 100 PRO A O 1
ATOM 842 N N . SER A 1 101 ? 29.375 3.481 -3.074 1.00 33.03 101 SER A N 1
ATOM 843 C CA . SER A 1 101 ? 30.834 3.477 -3.001 1.00 33.03 101 SER A CA 1
ATOM 844 C C . SER A 1 101 ? 31.206 4.186 -1.700 1.00 33.03 101 SER A C 1
ATOM 846 O O . SER A 1 101 ? 30.745 5.312 -1.492 1.00 33.03 101 SER A O 1
ATOM 848 N N . GLY A 1 102 ? 31.928 3.487 -0.825 1.00 39.06 102 GLY A N 1
ATOM 849 C CA . GLY A 1 102 ? 32.022 3.767 0.605 1.00 39.06 102 GLY A CA 1
ATOM 850 C C . GLY A 1 102 ? 32.101 5.241 1.010 1.00 39.06 102 GLY A C 1
ATOM 851 O O . GLY A 1 102 ? 32.829 6.040 0.430 1.00 39.06 102 GLY A O 1
ATOM 852 N N . SER A 1 103 ? 31.376 5.577 2.072 1.00 33.44 103 SER A N 1
ATOM 853 C CA . SER A 1 103 ? 31.754 6.650 2.988 1.00 33.44 103 SER A CA 1
ATOM 854 C C . SER A 1 103 ? 31.061 6.394 4.324 1.00 33.44 103 SER A C 1
ATOM 856 O O . SER A 1 103 ? 29.838 6.493 4.410 1.00 33.44 103 SER A O 1
ATOM 858 N N . THR A 1 104 ? 31.865 5.961 5.293 1.00 33.72 104 THR A N 1
ATOM 859 C CA . THR A 1 104 ? 31.778 6.225 6.737 1.00 33.72 104 THR A CA 1
ATOM 860 C C . THR A 1 104 ? 30.436 6.707 7.311 1.00 33.72 104 THR A C 1
ATOM 862 O O . THR A 1 104 ? 29.899 7.753 6.945 1.00 33.72 104 THR A O 1
ATOM 865 N N . LEU A 1 105 ? 29.955 5.961 8.317 1.00 35.34 105 LEU A N 1
ATOM 866 C CA . LEU A 1 105 ? 28.999 6.430 9.322 1.00 35.34 105 LEU A CA 1
ATOM 867 C C . LEU A 1 105 ? 29.373 7.847 9.786 1.00 35.34 105 LEU A C 1
ATOM 869 O O . LEU A 1 105 ? 30.486 8.064 10.259 1.00 35.34 105 LEU A O 1
ATOM 873 N N . GLY A 1 106 ? 28.439 8.796 9.694 1.00 30.83 106 GLY A N 1
ATOM 874 C CA . GLY A 1 106 ? 28.696 10.142 10.200 1.00 30.83 106 GLY A CA 1
ATOM 875 C C . GLY A 1 106 ? 27.654 11.203 9.858 1.00 30.83 106 GLY A C 1
ATOM 876 O O . GLY A 1 106 ? 27.962 12.154 9.158 1.00 30.83 106 GLY A O 1
ATOM 877 N N . SER A 1 107 ? 26.467 11.102 10.461 1.00 33.66 107 SER A N 1
ATOM 878 C CA . SER A 1 107 ? 25.607 12.232 10.871 1.00 33.66 107 SER A CA 1
ATOM 879 C C . SER A 1 107 ? 24.970 13.192 9.830 1.00 33.66 107 SER A C 1
ATOM 881 O O . SER A 1 107 ? 25.561 13.642 8.856 1.00 33.66 107 SER A O 1
ATOM 883 N N . ARG A 1 108 ? 23.748 13.616 10.194 1.00 33.78 108 ARG A N 1
ATOM 884 C CA . ARG A 1 108 ? 22.935 14.753 9.707 1.00 33.78 108 ARG A CA 1
ATOM 885 C C . ARG A 1 108 ? 22.133 14.568 8.411 1.00 33.78 108 ARG A C 1
ATOM 887 O O . ARG A 1 108 ? 22.574 14.867 7.304 1.00 33.78 108 ARG A O 1
ATOM 894 N N . LEU A 1 109 ? 20.846 14.255 8.625 1.00 38.47 109 LEU A N 1
ATOM 895 C CA . LEU A 1 109 ? 19.727 14.598 7.744 1.00 38.47 109 LEU A CA 1
ATOM 896 C C . LEU A 1 109 ? 19.795 16.086 7.346 1.00 38.47 109 LEU A C 1
ATOM 898 O O . LEU A 1 109 ? 19.333 16.967 8.071 1.00 38.47 109 LEU A O 1
ATOM 902 N N . LYS A 1 110 ? 20.329 16.371 6.158 1.00 30.77 110 LYS A N 1
ATOM 903 C CA . LYS A 1 110 ? 20.079 17.622 5.439 1.00 30.77 110 LYS A CA 1
ATOM 904 C C . LYS A 1 110 ? 19.086 17.342 4.313 1.00 30.77 110 LYS A C 1
ATOM 906 O O . LYS A 1 110 ? 19.331 16.500 3.460 1.00 30.77 110 LYS A O 1
ATOM 911 N N . ARG A 1 111 ? 17.958 18.060 4.387 1.00 32.22 111 ARG A N 1
ATOM 912 C CA . ARG A 1 111 ? 16.910 18.326 3.381 1.00 32.22 111 ARG A CA 1
ATOM 913 C C . ARG A 1 111 ? 17.059 17.577 2.044 1.00 32.22 111 ARG A C 1
ATOM 915 O O . ARG A 1 111 ? 17.990 17.827 1.286 1.00 32.22 111 ARG A O 1
ATOM 922 N N . ASN A 1 112 ? 16.051 16.757 1.734 1.00 30.47 112 ASN A N 1
ATOM 923 C CA . ASN A 1 112 ? 15.841 16.010 0.487 1.00 30.47 112 ASN A CA 1
ATOM 924 C C . ASN A 1 112 ? 15.679 16.904 -0.763 1.00 30.47 112 ASN A C 1
ATOM 926 O O . ASN A 1 112 ? 14.636 16.918 -1.407 1.00 30.47 112 ASN A O 1
ATOM 930 N N . ILE A 1 113 ? 16.742 17.605 -1.145 1.00 33.75 113 ILE A N 1
ATOM 931 C CA . ILE A 1 113 ? 17.054 17.918 -2.539 1.00 33.75 113 ILE A CA 1
ATOM 932 C C . ILE A 1 113 ? 18.429 17.297 -2.769 1.00 33.75 113 ILE A C 1
ATOM 934 O O . ILE A 1 113 ? 19.465 17.960 -2.722 1.00 33.75 113 ILE A O 1
ATOM 938 N N . LEU A 1 114 ? 18.449 15.972 -2.928 1.00 32.19 114 LEU A N 1
ATOM 939 C CA . LEU A 1 114 ? 19.662 15.250 -3.291 1.00 32.19 114 LEU A CA 1
ATOM 940 C C . LEU A 1 114 ? 20.030 15.639 -4.723 1.00 32.19 114 LEU A C 1
ATOM 942 O O . LEU A 1 114 ? 19.533 15.065 -5.693 1.00 32.19 114 LEU A O 1
ATOM 946 N N . ARG A 1 115 ? 20.906 16.644 -4.825 1.00 31.88 115 ARG A N 1
ATOM 947 C CA . ARG A 1 115 ? 21.702 16.932 -6.016 1.00 31.88 115 ARG A CA 1
ATOM 948 C C . ARG A 1 115 ? 22.302 15.620 -6.518 1.00 31.88 115 ARG A C 1
ATOM 950 O O . ARG A 1 115 ? 22.949 14.896 -5.763 1.00 31.88 115 ARG A O 1
ATOM 957 N N . TRP A 1 116 ? 22.064 15.339 -7.794 1.00 36.47 116 TRP A N 1
ATOM 958 C CA . TRP A 1 116 ? 22.690 14.272 -8.565 1.00 36.47 116 TRP A CA 1
ATOM 959 C C . TRP A 1 116 ? 24.191 14.210 -8.241 1.00 36.47 116 TRP A C 1
ATOM 961 O O . TRP A 1 116 ? 24.927 15.146 -8.558 1.00 36.47 116 TRP A O 1
ATOM 971 N N . LYS A 1 117 ? 24.672 13.140 -7.590 1.00 38.28 117 LYS A N 1
ATOM 972 C CA . LYS A 1 117 ? 26.118 12.895 -7.469 1.00 38.28 117 LYS A CA 1
ATOM 973 C C . LYS A 1 117 ? 26.662 12.492 -8.854 1.00 38.28 117 LYS A C 1
ATOM 975 O O . LYS A 1 117 ? 26.689 11.325 -9.213 1.00 38.28 117 LYS A O 1
ATOM 980 N N . LYS A 1 118 ? 26.993 13.521 -9.637 1.00 38.19 118 LYS A N 1
ATOM 981 C CA . LYS A 1 118 ? 27.997 13.729 -10.704 1.00 38.19 118 LYS A CA 1
ATOM 982 C C . LYS A 1 118 ? 28.574 12.614 -11.608 1.00 38.19 118 LYS A C 1
ATOM 984 O O . LYS A 1 118 ? 29.484 12.938 -12.359 1.00 38.19 118 LYS A O 1
ATOM 989 N N . LYS A 1 119 ? 28.081 11.374 -11.651 1.00 40.62 119 LYS A N 1
ATOM 990 C CA . LYS A 1 119 ? 28.351 10.455 -12.786 1.00 40.62 119 LYS A CA 1
ATOM 991 C C . LYS A 1 119 ? 27.097 9.642 -13.105 1.00 40.62 119 LYS A C 1
ATOM 993 O O . LYS A 1 119 ? 26.952 8.499 -12.677 1.00 40.62 119 LYS A O 1
ATOM 998 N N . PHE A 1 120 ? 26.154 10.286 -13.793 1.00 45.84 120 PHE A N 1
ATOM 999 C CA . PHE A 1 120 ? 24.858 9.721 -14.172 1.00 45.84 120 PHE A CA 1
ATOM 1000 C C . PHE A 1 120 ? 24.779 9.396 -15.674 1.00 45.84 120 PHE A C 1
ATOM 1002 O O . PHE A 1 120 ? 23.704 9.397 -16.257 1.00 45.84 120 PHE A O 1
ATOM 1009 N N . SER A 1 121 ? 25.893 9.018 -16.302 1.00 45.16 121 SER A N 1
ATOM 1010 C CA . SER A 1 121 ? 25.817 8.338 -17.590 1.00 45.16 121 SER A CA 1
ATOM 1011 C C . SER A 1 121 ? 25.661 6.834 -17.343 1.00 45.16 121 SER A C 1
ATOM 1013 O O . SER A 1 121 ? 26.583 6.129 -16.929 1.00 45.16 121 SER A O 1
ATOM 1015 N N . THR A 1 122 ? 24.488 6.272 -17.654 1.00 51.25 122 THR A N 1
ATOM 1016 C CA . THR A 1 122 ? 24.521 4.999 -18.393 1.00 51.25 122 THR A CA 1
ATOM 1017 C C . THR A 1 122 ? 25.486 5.281 -19.532 1.00 51.25 122 THR A C 1
ATOM 1019 O O . THR A 1 122 ? 25.184 6.212 -20.258 1.00 51.25 122 THR A O 1
ATOM 1022 N N . GLY A 1 123 ? 26.661 4.651 -19.609 1.00 56.78 123 GLY A N 1
ATOM 1023 C CA . GLY A 1 123 ? 27.844 5.182 -20.325 1.00 56.78 123 GLY A CA 1
ATOM 1024 C C . GLY A 1 123 ? 27.691 5.674 -21.781 1.00 56.78 123 GLY A C 1
ATOM 1025 O O . GLY A 1 123 ? 28.677 6.115 -22.350 1.00 56.78 123 GLY A O 1
ATOM 1026 N N . PHE A 1 124 ? 26.494 5.619 -22.369 1.00 72.06 124 PHE A N 1
ATOM 1027 C CA . PHE A 1 124 ? 26.091 6.156 -23.663 1.00 72.06 124 PHE A CA 1
ATOM 1028 C C . PHE A 1 124 ? 25.013 7.276 -23.631 1.00 72.06 124 PHE A C 1
ATOM 1030 O O . PHE A 1 124 ? 24.570 7.652 -24.706 1.00 72.06 124 PHE A O 1
ATOM 1037 N N . ILE A 1 125 ? 24.555 7.780 -22.470 1.00 77.88 125 ILE A N 1
ATOM 1038 C CA . ILE A 1 125 ? 23.551 8.870 -22.375 1.00 77.88 125 ILE A CA 1
ATOM 1039 C C . ILE A 1 125 ? 24.131 10.070 -21.634 1.00 77.88 125 ILE A C 1
ATOM 1041 O O . ILE A 1 125 ? 24.679 9.920 -20.536 1.00 77.88 125 ILE A O 1
ATOM 1045 N N . SER A 1 126 ? 23.991 11.258 -22.220 1.00 80.50 126 SER A N 1
ATOM 1046 C CA . SER A 1 126 ? 24.486 12.498 -21.618 1.00 80.50 126 SER A CA 1
ATOM 1047 C C . SER A 1 126 ? 23.571 13.033 -20.500 1.00 80.50 126 SER A C 1
ATOM 1049 O O . SER A 1 126 ? 22.345 12.896 -20.539 1.00 80.50 126 SER A O 1
ATOM 1051 N N . ASP A 1 127 ? 24.151 13.728 -19.513 1.00 79.50 127 ASP A N 1
ATOM 1052 C CA . ASP A 1 127 ? 23.382 14.429 -18.469 1.00 79.50 127 ASP A CA 1
ATOM 1053 C C . ASP A 1 127 ? 22.436 15.493 -19.065 1.00 79.50 127 ASP A C 1
ATOM 1055 O O . ASP A 1 127 ? 21.382 15.783 -18.494 1.00 79.50 127 ASP A O 1
ATOM 1059 N N . ALA A 1 128 ? 22.811 16.097 -20.200 1.00 85.81 128 ALA A N 1
ATOM 1060 C CA . ALA A 1 128 ? 21.993 17.084 -20.901 1.00 85.81 128 ALA A CA 1
ATOM 1061 C C . ALA A 1 128 ? 20.734 16.438 -21.496 1.00 85.81 128 ALA A C 1
ATOM 1063 O O . ALA A 1 128 ? 19.628 16.938 -21.274 1.00 85.81 128 ALA A O 1
ATOM 1064 N N . THR A 1 129 ? 20.892 15.286 -22.152 1.00 86.38 129 THR A N 1
ATOM 1065 C CA . THR A 1 129 ? 19.781 14.486 -22.677 1.00 86.38 129 THR A CA 1
ATOM 1066 C C . THR A 1 129 ? 18.830 14.089 -21.554 1.00 86.38 129 THR A C 1
ATOM 1068 O O . THR A 1 129 ? 17.630 14.329 -21.648 1.00 86.38 129 THR A O 1
ATOM 1071 N N . LEU A 1 130 ? 19.348 13.568 -20.438 1.00 84.56 130 LEU A N 1
ATOM 1072 C CA . LEU A 1 130 ? 18.511 13.116 -19.320 1.00 84.56 130 LEU A CA 1
ATOM 1073 C C . LEU A 1 130 ? 17.714 14.252 -18.682 1.00 84.56 130 LEU A C 1
ATOM 1075 O O . LEU A 1 130 ? 16.533 14.088 -18.375 1.00 84.56 130 LEU A O 1
ATOM 1079 N N . LYS A 1 131 ? 18.329 15.429 -18.521 1.00 86.44 131 LYS A N 1
ATOM 1080 C CA . LYS A 1 131 ? 17.614 16.626 -18.061 1.00 86.44 131 LYS A CA 1
ATOM 1081 C C . LYS A 1 131 ? 16.506 17.031 -19.029 1.00 86.44 131 LYS A C 1
ATOM 1083 O O . LYS A 1 131 ? 15.429 17.395 -18.566 1.00 86.44 131 LYS A O 1
ATOM 1088 N N . SER A 1 132 ? 16.770 16.972 -20.334 1.00 90.00 132 SER A N 1
ATOM 1089 C CA . SER A 1 132 ? 15.778 17.278 -21.369 1.00 90.00 132 SER A CA 1
ATOM 1090 C C . SER A 1 132 ? 14.603 16.301 -21.311 1.00 90.00 132 SER A C 1
ATOM 1092 O O . SER A 1 132 ? 13.457 16.714 -21.166 1.00 90.00 132 SER A O 1
ATOM 1094 N N . TRP A 1 133 ? 14.892 15.001 -21.293 1.00 90.12 133 TRP A N 1
ATOM 1095 C CA . TRP A 1 133 ? 13.903 13.931 -21.210 1.00 90.12 133 TRP A CA 1
ATOM 1096 C C . TRP A 1 133 ? 13.012 14.002 -19.978 1.00 90.12 133 TRP A C 1
ATOM 1098 O O . TRP A 1 133 ? 11.818 13.736 -20.068 1.00 90.12 133 TRP A O 1
ATOM 1108 N N . PHE A 1 134 ? 13.567 14.355 -18.821 1.00 89.69 134 PHE A N 1
ATOM 1109 C CA . PHE A 1 134 ? 12.796 14.420 -17.578 1.00 89.69 134 PHE A CA 1
ATOM 1110 C C . PHE A 1 134 ? 12.070 15.754 -17.391 1.00 89.69 134 PHE A C 1
ATOM 1112 O O . PHE A 1 134 ? 11.252 15.884 -16.477 1.00 89.69 134 PHE A O 1
ATOM 1119 N N . LYS A 1 135 ? 12.337 16.754 -18.241 1.00 91.69 135 LYS A N 1
ATOM 1120 C CA . LYS A 1 135 ? 11.695 18.065 -18.153 1.00 91.69 135 LYS A CA 1
ATOM 1121 C C . LYS A 1 135 ? 10.183 17.918 -18.338 1.00 91.69 135 LYS A C 1
ATOM 1123 O O . LYS A 1 135 ? 9.714 17.378 -19.332 1.00 91.69 135 LYS A O 1
ATOM 1128 N N . GLY A 1 136 ? 9.421 18.413 -17.363 1.00 90.62 136 GLY A N 1
ATOM 1129 C CA . GLY A 1 136 ? 7.954 18.381 -17.383 1.00 90.62 136 GLY A CA 1
ATOM 1130 C C . GLY A 1 136 ? 7.320 17.029 -17.035 1.00 90.62 136 GLY A C 1
ATOM 1131 O O . GLY A 1 136 ? 6.100 16.961 -16.933 1.00 90.62 136 GLY A O 1
ATOM 1132 N N . LYS A 1 137 ? 8.111 15.972 -16.800 1.00 92.81 137 LYS A N 1
ATOM 1133 C CA . LYS A 1 137 ? 7.607 14.633 -16.454 1.00 92.81 137 LYS A CA 1
ATOM 1134 C C . LYS A 1 137 ? 7.628 14.387 -14.948 1.00 92.81 137 LYS A C 1
ATOM 1136 O O . LYS A 1 137 ? 8.405 14.996 -14.206 1.00 92.81 137 LYS A O 1
ATOM 1141 N N . LYS A 1 138 ? 6.800 13.448 -14.480 1.00 94.19 138 LYS A N 1
ATOM 1142 C CA . LYS A 1 138 ? 6.892 12.939 -13.105 1.00 94.19 138 LYS A CA 1
ATOM 1143 C C . LYS A 1 138 ? 7.938 11.835 -13.048 1.00 94.19 138 LYS A C 1
ATOM 1145 O O . LYS A 1 138 ? 7.851 10.853 -13.778 1.00 94.19 138 LYS A O 1
ATOM 1150 N N . VAL A 1 139 ? 8.926 11.997 -12.172 1.00 92.81 139 VAL A N 1
ATOM 1151 C CA . VAL A 1 139 ? 10.011 11.027 -12.007 1.00 92.81 139 VAL A CA 1
ATOM 1152 C C . VAL A 1 139 ? 10.018 10.524 -10.573 1.00 92.81 139 VAL A C 1
ATOM 1154 O O . VAL A 1 139 ? 10.268 11.294 -9.644 1.00 92.81 139 VAL A O 1
ATOM 1157 N N . TRP A 1 140 ? 9.788 9.227 -10.396 1.00 93.25 140 TRP A N 1
ATOM 1158 C CA . TRP A 1 140 ? 9.890 8.565 -9.099 1.00 93.25 140 TRP A CA 1
ATOM 1159 C C . TRP A 1 140 ? 11.062 7.608 -9.087 1.00 93.25 140 TRP A C 1
ATOM 1161 O O . TRP A 1 140 ? 11.260 6.831 -10.015 1.00 93.25 140 TRP A O 1
ATOM 1171 N N . LYS A 1 141 ? 11.845 7.647 -8.012 1.00 90.62 141 LYS A N 1
ATOM 1172 C CA . LYS A 1 141 ? 12.926 6.690 -7.812 1.00 90.62 141 LYS A CA 1
ATOM 1173 C C . LYS A 1 141 ? 12.361 5.469 -7.099 1.00 90.62 141 LYS A C 1
ATOM 1175 O O . LYS A 1 141 ? 11.851 5.591 -5.993 1.00 90.62 141 LYS A O 1
ATOM 1180 N N . VAL A 1 142 ? 12.470 4.318 -7.738 1.00 89.94 142 VAL A N 1
ATOM 1181 C CA . VAL A 1 142 ? 11.877 3.049 -7.303 1.00 89.94 142 VAL A CA 1
ATOM 1182 C C . VAL A 1 142 ? 12.920 1.942 -7.129 1.00 89.94 142 VAL A C 1
ATOM 1184 O O . VAL A 1 142 ? 12.595 0.763 -7.132 1.00 89.94 142 VAL A O 1
ATOM 1187 N N . ASP A 1 143 ? 14.186 2.324 -7.008 1.00 85.88 143 ASP A N 1
ATOM 1188 C CA . ASP A 1 143 ? 15.307 1.411 -6.820 1.00 85.88 143 ASP A CA 1
ATOM 1189 C C . ASP A 1 143 ? 15.317 0.790 -5.409 1.00 85.88 143 ASP A C 1
ATOM 1191 O O . ASP A 1 143 ? 15.558 1.530 -4.454 1.00 85.88 143 ASP A O 1
ATOM 1195 N N . PRO A 1 144 ? 15.131 -0.533 -5.256 1.00 80.38 144 PRO A N 1
ATOM 1196 C CA . PRO A 1 144 ? 15.049 -1.181 -3.949 1.00 80.38 144 PRO A CA 1
ATOM 1197 C C . PRO A 1 144 ? 16.392 -1.188 -3.214 1.00 80.38 144 PRO A C 1
ATOM 1199 O O . PRO A 1 144 ? 16.415 -1.247 -1.992 1.00 80.38 144 PRO A O 1
ATOM 1202 N N . VAL A 1 145 ? 17.516 -1.081 -3.937 1.00 80.00 145 VAL A N 1
ATOM 1203 C CA . VAL A 1 145 ? 18.854 -1.074 -3.324 1.00 80.00 145 VAL A CA 1
ATOM 1204 C C . VAL A 1 145 ? 19.154 0.292 -2.709 1.00 80.00 145 VAL A C 1
ATOM 1206 O O . VAL A 1 145 ? 19.683 0.391 -1.605 1.00 80.00 145 VAL A O 1
ATOM 1209 N N . ALA A 1 146 ? 18.815 1.371 -3.417 1.00 78.00 146 ALA A N 1
ATOM 1210 C CA . ALA A 1 146 ? 19.080 2.729 -2.947 1.00 78.00 146 ALA A CA 1
ATOM 1211 C C . ALA A 1 146 ? 17.968 3.295 -2.053 1.00 78.00 146 ALA A C 1
ATOM 1213 O O . ALA A 1 146 ? 18.195 4.271 -1.332 1.00 78.00 146 ALA A O 1
ATOM 1214 N N . ILE A 1 147 ? 16.750 2.755 -2.145 1.00 82.06 147 ILE A N 1
ATOM 1215 C CA . ILE A 1 147 ? 15.560 3.314 -1.513 1.00 82.06 147 ILE A CA 1
ATOM 1216 C C . ILE A 1 147 ? 14.802 2.209 -0.805 1.00 82.06 147 ILE A C 1
ATOM 1218 O O . ILE A 1 147 ? 14.060 1.443 -1.402 1.00 82.06 147 ILE A O 1
ATOM 1222 N N . ARG A 1 148 ? 14.904 2.236 0.516 1.00 77.69 148 ARG A N 1
ATOM 1223 C CA . ARG A 1 148 ? 14.247 1.278 1.398 1.00 77.69 148 ARG A CA 1
ATOM 1224 C C . ARG A 1 148 ? 12.717 1.194 1.253 1.00 77.69 148 ARG A C 1
ATOM 1226 O O . ARG A 1 148 ? 12.147 0.144 1.492 1.00 77.69 148 ARG A O 1
ATOM 1233 N N . MET A 1 149 ? 12.054 2.321 0.981 1.00 84.88 149 MET A N 1
ATOM 1234 C CA . MET A 1 149 ? 10.588 2.421 0.846 1.00 84.88 149 MET A CA 1
ATOM 1235 C C . MET A 1 149 ? 10.175 2.761 -0.594 1.00 84.88 149 MET A C 1
ATOM 1237 O O . MET A 1 149 ? 9.215 3.499 -0.825 1.00 84.88 149 MET A O 1
ATOM 1241 N N . GLU A 1 150 ? 10.926 2.254 -1.564 1.00 89.69 150 GLU A N 1
ATOM 1242 C CA . GLU A 1 150 ? 10.628 2.291 -2.993 1.00 89.69 150 GLU A CA 1
ATOM 1243 C C . GLU A 1 150 ? 9.182 1.906 -3.321 1.00 89.69 150 GLU A C 1
ATOM 1245 O O . GLU A 1 150 ? 8.555 2.550 -4.163 1.00 89.69 150 GLU A O 1
ATOM 1250 N N . GLY A 1 151 ? 8.615 0.930 -2.600 1.00 91.19 151 GLY A N 1
ATOM 1251 C CA . GLY A 1 151 ? 7.213 0.529 -2.738 1.00 91.19 151 GLY A CA 1
ATOM 1252 C C . GLY A 1 151 ? 6.239 1.702 -2.585 1.00 91.19 151 GLY A C 1
ATOM 1253 O O . GLY A 1 151 ? 5.285 1.830 -3.350 1.00 91.19 151 GLY A O 1
ATOM 1254 N N . SER A 1 152 ? 6.517 2.645 -1.675 1.00 91.56 152 SER A N 1
ATOM 1255 C CA . SER A 1 152 ? 5.668 3.832 -1.514 1.00 91.56 152 SER A CA 1
ATOM 1256 C C . SER A 1 152 ? 5.697 4.756 -2.733 1.00 91.56 152 SER A C 1
ATOM 1258 O O . SER A 1 152 ? 4.739 5.500 -2.923 1.00 91.56 152 SER A O 1
ATOM 1260 N N . PHE A 1 153 ? 6.764 4.749 -3.536 1.00 93.94 153 PHE A N 1
ATOM 1261 C CA . PHE A 1 153 ? 6.853 5.569 -4.744 1.00 93.94 153 PHE A CA 1
ATOM 1262 C C . PHE A 1 153 ? 6.118 4.943 -5.926 1.00 93.94 153 PHE A C 1
ATOM 1264 O O . PHE A 1 153 ? 5.511 5.674 -6.704 1.00 93.94 153 PHE A O 1
ATOM 1271 N N . TYR A 1 154 ? 6.092 3.612 -6.020 1.00 94.88 154 TYR A N 1
ATOM 1272 C CA . TYR A 1 154 ? 5.189 2.934 -6.948 1.00 94.88 154 TYR A CA 1
ATOM 1273 C C . TYR A 1 154 ? 3.723 3.252 -6.640 1.00 94.88 154 TYR A C 1
ATOM 1275 O O . TYR A 1 154 ? 2.960 3.595 -7.537 1.00 94.88 154 TYR A O 1
ATOM 1283 N N . ILE A 1 155 ? 3.345 3.182 -5.362 1.00 94.44 155 ILE A N 1
ATOM 1284 C CA . ILE A 1 155 ? 1.980 3.473 -4.910 1.00 94.44 155 ILE A CA 1
ATOM 1285 C C . ILE A 1 155 ? 1.608 4.930 -5.206 1.00 94.44 155 ILE A C 1
ATOM 1287 O O . ILE A 1 155 ? 0.503 5.196 -5.669 1.00 94.44 155 ILE A O 1
ATOM 1291 N N . GLU A 1 156 ? 2.536 5.870 -5.007 1.00 93.25 156 GLU A N 1
ATOM 1292 C CA . GLU A 1 156 ? 2.328 7.281 -5.352 1.00 93.25 156 GLU A CA 1
ATOM 1293 C C . GLU A 1 156 ? 2.143 7.484 -6.864 1.00 93.25 156 GLU A C 1
ATOM 1295 O O . GLU A 1 156 ? 1.242 8.215 -7.279 1.00 93.25 156 GLU A O 1
ATOM 1300 N N . ALA A 1 157 ? 2.948 6.806 -7.689 1.00 93.56 157 ALA A N 1
ATOM 1301 C CA . ALA A 1 157 ? 2.794 6.828 -9.142 1.00 93.56 157 ALA A CA 1
ATOM 1302 C C . ALA A 1 157 ? 1.424 6.278 -9.565 1.00 93.56 157 ALA A C 1
ATOM 1304 O O . ALA A 1 157 ? 0.738 6.881 -10.388 1.00 93.56 157 ALA A O 1
ATOM 1305 N N . GLY A 1 158 ? 0.986 5.177 -8.950 1.00 91.69 158 GLY A N 1
ATOM 1306 C CA . GLY A 1 158 ? -0.333 4.608 -9.193 1.00 91.69 158 GLY A CA 1
ATOM 1307 C C . GLY A 1 158 ? -1.468 5.542 -8.788 1.00 91.69 158 GLY A C 1
ATOM 1308 O O . GLY A 1 158 ? -2.373 5.796 -9.580 1.00 91.69 158 GLY A O 1
ATOM 1309 N N . LEU A 1 159 ? -1.381 6.132 -7.594 1.00 90.00 159 LEU A N 1
ATOM 1310 C CA . LEU A 1 159 ? -2.346 7.109 -7.094 1.00 90.00 159 LEU A CA 1
ATOM 1311 C C . LEU A 1 159 ? -2.449 8.339 -8.002 1.00 90.00 159 LEU A C 1
ATOM 1313 O O . LEU A 1 159 ? -3.548 8.861 -8.186 1.00 90.00 159 LEU A O 1
ATOM 1317 N N . HIS A 1 160 ? -1.330 8.797 -8.570 1.00 90.88 160 HIS A N 1
ATOM 1318 C CA . HIS A 1 160 ? -1.308 9.909 -9.521 1.00 90.88 160 HIS A CA 1
ATOM 1319 C C . HIS A 1 160 ? -2.120 9.608 -10.785 1.00 90.88 160 HIS A C 1
ATOM 1321 O O . HIS A 1 160 ? -2.757 10.503 -11.334 1.00 90.88 160 HIS A O 1
ATOM 1327 N N . LEU A 1 161 ? -2.136 8.346 -11.216 1.00 91.12 161 LEU A N 1
ATOM 1328 C CA . LEU A 1 161 ? -2.840 7.918 -12.418 1.00 91.12 161 LEU A CA 1
ATOM 1329 C C . LEU A 1 161 ? -4.327 7.629 -12.195 1.00 91.12 161 LEU A C 1
ATOM 1331 O O . LEU A 1 161 ? -5.052 7.495 -13.180 1.00 91.12 161 LEU A O 1
ATOM 1335 N N . ILE A 1 162 ? -4.816 7.530 -10.957 1.00 87.12 162 ILE A N 1
ATOM 1336 C CA . ILE A 1 162 ? -6.236 7.265 -10.690 1.00 87.12 162 ILE A CA 1
ATOM 1337 C C . ILE A 1 162 ? -7.077 8.493 -11.099 1.00 87.12 162 ILE A C 1
ATOM 1339 O O . ILE A 1 162 ? -6.953 9.545 -10.473 1.00 87.12 162 ILE A O 1
ATOM 1343 N N . PRO A 1 163 ? -7.966 8.388 -12.112 1.00 81.81 163 PRO A N 1
ATOM 1344 C CA . PRO A 1 163 ? -8.687 9.542 -12.653 1.00 81.81 163 PRO A CA 1
ATOM 1345 C C . PRO A 1 163 ? -9.745 10.095 -11.692 1.00 81.81 163 PRO A C 1
ATOM 1347 O O . PRO A 1 163 ? -9.951 11.302 -11.644 1.00 81.81 163 PRO A O 1
ATOM 1350 N N . ASN A 1 164 ? -10.397 9.235 -10.901 1.00 85.62 164 ASN A N 1
ATOM 1351 C CA . ASN A 1 164 ? -11.530 9.619 -10.055 1.00 85.62 164 ASN A CA 1
ATOM 1352 C C . ASN A 1 164 ? -11.187 9.636 -8.557 1.00 85.62 164 ASN A C 1
ATOM 1354 O O . ASN A 1 164 ? -11.937 9.153 -7.707 1.00 85.62 164 ASN A O 1
ATOM 1358 N N . LYS A 1 165 ? -10.011 10.179 -8.226 1.00 91.06 165 LYS A N 1
ATOM 1359 C CA . LYS A 1 165 ? -9.561 10.312 -6.836 1.00 91.06 165 LYS A CA 1
ATOM 1360 C C . LYS A 1 165 ? -10.589 11.034 -5.940 1.00 91.06 165 LYS A C 1
ATOM 1362 O O . LYS A 1 165 ? -10.821 10.532 -4.841 1.00 91.06 165 LYS A O 1
ATOM 1367 N N . PRO A 1 166 ? -11.237 12.142 -6.363 1.00 93.62 166 PRO A N 1
ATOM 1368 C CA . PRO A 1 166 ? -12.231 12.821 -5.530 1.00 93.62 166 PRO A CA 1
ATOM 1369 C C . PRO A 1 166 ? -13.450 11.956 -5.188 1.00 93.62 166 PRO A C 1
ATOM 1371 O O . PRO A 1 166 ? -13.887 11.974 -4.039 1.00 93.62 166 PRO A O 1
ATOM 1374 N N . ALA A 1 167 ? -13.975 11.158 -6.128 1.00 94.75 167 ALA A N 1
ATOM 1375 C CA . ALA A 1 167 ? -15.104 10.280 -5.815 1.00 94.75 167 ALA A CA 1
ATOM 1376 C C . ALA A 1 167 ? -14.711 9.156 -4.855 1.00 94.75 167 ALA A C 1
ATOM 1378 O O . ALA A 1 167 ? -15.473 8.865 -3.942 1.00 94.75 167 ALA A O 1
ATOM 1379 N N . LEU A 1 168 ? -13.512 8.578 -4.995 1.00 94.25 168 LEU A N 1
ATOM 1380 C CA . LEU A 1 168 ? -13.015 7.587 -4.035 1.00 94.25 168 LEU A CA 1
ATOM 1381 C C . LEU A 1 168 ? -12.858 8.186 -2.632 1.00 94.25 168 LEU A C 1
ATOM 1383 O O . LEU A 1 168 ? -13.178 7.531 -1.645 1.00 94.25 168 LEU A O 1
ATOM 1387 N N . VAL A 1 169 ? -12.387 9.432 -2.517 1.00 96.25 169 VAL A N 1
ATOM 1388 C CA . VAL A 1 169 ? -12.346 10.131 -1.222 1.00 96.25 169 VAL A CA 1
ATOM 1389 C C . VAL A 1 169 ? -13.758 10.306 -0.662 1.00 96.25 169 VAL A C 1
ATOM 1391 O O . VAL A 1 169 ? -13.980 10.009 0.508 1.00 96.25 169 VAL A O 1
ATOM 1394 N N . LYS A 1 170 ? -14.723 10.716 -1.493 1.00 97.31 170 LYS A N 1
ATOM 1395 C CA . LYS A 1 170 ? -16.127 10.876 -1.089 1.00 97.31 170 LYS A CA 1
ATOM 1396 C C . LYS A 1 170 ? -16.770 9.554 -0.648 1.00 97.31 170 LYS A C 1
ATOM 1398 O O . LYS A 1 170 ? -17.487 9.531 0.342 1.00 97.31 170 LYS A O 1
ATOM 1403 N N . GLU A 1 171 ? -16.485 8.449 -1.330 1.00 97.19 171 GLU A N 1
ATOM 1404 C CA . GLU A 1 171 ? -16.941 7.114 -0.921 1.00 97.19 171 GLU A CA 1
ATOM 1405 C C . GLU A 1 171 ? -16.405 6.754 0.473 1.00 97.19 171 GLU A C 1
ATOM 1407 O O . GLU A 1 171 ? -17.156 6.321 1.346 1.00 97.19 171 GLU A O 1
ATOM 1412 N N . ASN A 1 172 ? -15.111 6.982 0.710 1.00 98.31 172 ASN A N 1
ATOM 1413 C CA . ASN A 1 172 ? -14.496 6.715 2.009 1.00 98.31 172 ASN A CA 1
ATOM 1414 C C . ASN A 1 172 ? -15.012 7.649 3.113 1.00 98.31 172 ASN A C 1
ATOM 1416 O O . ASN A 1 172 ? -15.161 7.205 4.249 1.00 98.31 172 ASN A O 1
ATOM 1420 N N . GLN A 1 173 ? -15.354 8.896 2.777 1.00 98.44 173 GLN A N 1
ATOM 1421 C CA . GLN A 1 173 ? -16.073 9.812 3.665 1.00 98.44 173 GLN A CA 1
ATOM 1422 C C . GLN A 1 173 ? -17.415 9.213 4.103 1.00 98.44 173 GLN A C 1
ATOM 1424 O O . GLN A 1 173 ? -17.673 9.110 5.299 1.00 98.44 173 GLN A O 1
ATOM 1429 N N . SER A 1 174 ? -18.228 8.714 3.169 1.00 98.31 174 SER A N 1
ATOM 1430 C CA . SER A 1 174 ? -19.513 8.080 3.499 1.00 98.31 174 SER A CA 1
ATOM 1431 C C . SER A 1 174 ? -19.358 6.791 4.320 1.00 98.31 174 SER A C 1
ATOM 1433 O O . SER A 1 174 ? -20.153 6.532 5.231 1.00 98.31 174 SER A O 1
ATOM 1435 N N . LYS A 1 175 ? -18.314 5.989 4.061 1.00 98.56 175 LYS A N 1
ATOM 1436 C CA . LYS A 1 175 ? -17.980 4.829 4.909 1.00 98.56 175 LYS A CA 1
ATOM 1437 C C . LYS A 1 175 ? -17.607 5.262 6.328 1.00 98.56 175 LYS A C 1
ATOM 1439 O O . LYS A 1 175 ? -18.065 4.649 7.290 1.00 98.56 175 LYS A O 1
ATOM 1444 N N . PHE A 1 176 ? -16.826 6.332 6.471 1.00 98.69 176 PHE A N 1
ATOM 1445 C CA . PHE A 1 176 ? -16.440 6.861 7.778 1.00 98.69 176 PHE A CA 1
ATOM 1446 C C . PHE A 1 176 ? -17.618 7.458 8.547 1.00 98.69 176 PHE A C 1
ATOM 1448 O O . PHE A 1 176 ? -17.749 7.217 9.742 1.00 98.69 176 PHE A O 1
ATOM 1455 N N . GLU A 1 177 ? -18.522 8.169 7.879 1.00 98.38 177 GLU A N 1
ATOM 1456 C CA . GLU A 1 177 ? -19.765 8.655 8.488 1.00 98.38 177 GLU A CA 1
ATOM 1457 C C . GLU A 1 177 ? -20.625 7.500 9.013 1.00 98.38 177 GLU A C 1
ATOM 1459 O O . GLU A 1 177 ? -21.168 7.578 10.115 1.00 98.38 177 GLU A O 1
ATOM 1464 N N . SER A 1 178 ? -20.708 6.405 8.254 1.00 98.38 178 SER A N 1
ATOM 1465 C CA . SER A 1 178 ? -21.427 5.194 8.666 1.00 98.38 178 SER A CA 1
ATOM 1466 C C . SER A 1 178 ? -20.764 4.526 9.873 1.00 98.38 178 SER A C 1
ATOM 1468 O O . SER A 1 178 ? -21.452 4.166 10.829 1.00 98.38 178 SER A O 1
ATOM 1470 N N . LEU A 1 179 ? -19.429 4.423 9.876 1.00 98.44 179 LEU A N 1
ATOM 1471 C CA . LEU A 1 179 ? -18.662 3.950 11.030 1.00 98.44 179 LEU A CA 1
ATOM 1472 C C . LEU A 1 179 ? -18.903 4.836 12.257 1.00 98.44 179 LEU A C 1
ATOM 1474 O O . LEU A 1 179 ? -19.165 4.323 13.340 1.00 98.44 179 LEU A O 1
ATOM 1478 N N . SER A 1 180 ? -18.850 6.158 12.086 1.00 98.31 180 SER A N 1
ATOM 1479 C CA . SER A 1 180 ? -19.028 7.125 13.169 1.00 98.31 180 SER A CA 1
ATOM 1480 C C . SER A 1 180 ? -20.408 7.005 13.815 1.00 98.31 180 SER A C 1
ATOM 1482 O O . SER A 1 180 ? -20.517 6.950 15.038 1.00 98.31 180 SER A O 1
ATOM 1484 N N . LYS A 1 181 ? -21.460 6.847 13.000 1.00 98.06 181 LYS A N 1
ATOM 1485 C CA . LYS A 1 181 ? -22.822 6.574 13.483 1.00 98.06 181 LYS A CA 1
ATOM 1486 C C . LYS A 1 181 ? -22.930 5.228 14.206 1.00 98.06 181 LYS A C 1
ATOM 1488 O O . LYS A 1 181 ? -23.575 5.173 15.246 1.00 98.06 181 LYS A O 1
ATOM 1493 N N . LYS A 1 182 ? -22.303 4.163 13.681 1.00 97.50 182 LYS A N 1
ATOM 1494 C CA . LYS A 1 182 ? -22.288 2.824 14.308 1.00 97.50 182 LYS A CA 1
ATOM 1495 C C . LYS A 1 182 ? -21.601 2.850 15.677 1.00 97.50 182 LYS A C 1
ATOM 1497 O O . LYS A 1 182 ? -22.069 2.195 16.599 1.00 97.50 182 LYS A O 1
ATOM 1502 N N . LEU A 1 183 ? -20.477 3.557 15.789 1.00 97.50 183 LEU A N 1
ATOM 1503 C CA . LEU A 1 183 ? -19.648 3.576 16.994 1.00 97.50 183 LEU A CA 1
ATOM 1504 C C . LEU A 1 183 ? -20.159 4.543 18.068 1.00 97.50 183 LEU A C 1
ATOM 1506 O O . LEU A 1 183 ? -20.061 4.234 19.251 1.00 97.50 183 LEU A O 1
ATOM 1510 N N . GLY A 1 184 ? -20.682 5.708 17.680 1.00 96.62 184 GLY A N 1
ATOM 1511 C CA . GLY A 1 184 ? -21.055 6.756 18.627 1.00 96.62 184 GLY A CA 1
ATOM 1512 C C . GLY A 1 184 ? -19.838 7.389 19.309 1.00 96.62 184 GLY A C 1
ATOM 1513 O O . GLY A 1 184 ? -18.783 7.568 18.699 1.00 96.62 184 GLY A O 1
ATOM 1514 N N . LYS A 1 185 ? -19.993 7.778 20.578 1.00 97.25 185 LYS A N 1
ATOM 1515 C CA . LYS A 1 185 ? -18.912 8.330 21.404 1.00 97.25 185 LYS A CA 1
ATOM 1516 C C . LYS A 1 185 ? -18.695 7.441 22.621 1.00 97.25 185 LYS A C 1
ATOM 1518 O O . LYS A 1 185 ? -19.642 6.912 23.193 1.00 97.25 185 LYS A O 1
ATOM 1523 N N . PHE A 1 186 ? -17.444 7.339 23.034 1.00 98.12 186 PHE A N 1
ATOM 1524 C CA . PHE A 1 186 ? -17.004 6.588 24.198 1.00 98.12 186 PHE A CA 1
ATOM 1525 C C . PHE A 1 186 ? -16.406 7.542 25.223 1.00 98.12 186 PHE A C 1
ATOM 1527 O O . PHE A 1 186 ? -15.877 8.600 24.885 1.00 98.12 186 PHE A O 1
ATOM 1534 N N . LYS A 1 187 ? -16.417 7.145 26.494 1.00 97.38 187 LYS A N 1
ATOM 1535 C CA . LYS A 1 187 ? -15.623 7.852 27.504 1.00 97.38 187 LYS A CA 1
ATOM 1536 C C . LYS A 1 187 ? -14.127 7.662 27.235 1.00 97.38 187 LYS A C 1
ATOM 1538 O O . LYS A 1 187 ? -13.359 8.620 27.289 1.00 97.38 187 LYS A O 1
ATOM 1543 N N . ARG A 1 188 ? -13.735 6.428 26.906 1.00 98.00 188 ARG A N 1
ATOM 1544 C CA . ARG A 1 188 ? -12.341 6.004 26.777 1.00 98.00 188 ARG A CA 1
ATOM 1545 C C . ARG A 1 188 ? -12.096 5.203 25.503 1.00 98.00 188 ARG A C 1
ATOM 1547 O O . ARG A 1 188 ? -12.956 4.438 25.067 1.00 98.00 188 ARG A O 1
ATOM 1554 N N . ALA A 1 189 ? -10.895 5.351 24.959 1.00 98.56 189 ALA A N 1
ATOM 1555 C CA . ALA A 1 189 ? -10.332 4.481 23.943 1.00 98.56 189 ALA A CA 1
ATOM 1556 C C . ALA A 1 189 ? -9.024 3.832 24.426 1.00 98.56 189 ALA A C 1
ATOM 1558 O O . ALA A 1 189 ? -8.262 4.457 25.164 1.00 98.56 189 ALA A O 1
ATOM 1559 N N . TYR A 1 190 ? -8.732 2.615 23.969 1.00 98.56 190 TYR A N 1
ATOM 1560 C CA . TYR A 1 190 ? -7.451 1.936 24.161 1.00 98.56 190 TYR A CA 1
ATOM 1561 C C . TYR A 1 190 ? -6.755 1.707 22.823 1.00 98.56 190 TYR A C 1
ATOM 1563 O O . TYR A 1 190 ? -7.337 1.172 21.877 1.00 98.56 190 TYR A O 1
ATOM 1571 N N . LEU A 1 191 ? -5.485 2.101 22.757 1.00 98.56 191 LEU A N 1
ATOM 1572 C CA . LEU A 1 191 ? -4.622 1.943 21.591 1.00 98.56 191 LEU A CA 1
ATOM 1573 C C . LEU A 1 191 ? -3.602 0.851 21.862 1.00 98.56 191 LEU A C 1
ATOM 1575 O O . LEU A 1 191 ? -2.790 0.967 22.778 1.00 98.56 191 LEU A O 1
ATOM 1579 N N . MET A 1 192 ? -3.654 -0.199 21.051 1.00 98.06 192 MET A N 1
ATOM 1580 C CA . MET A 1 192 ? -2.847 -1.402 21.208 1.00 98.06 192 MET A CA 1
ATOM 1581 C C . MET A 1 192 ? -1.877 -1.561 20.040 1.00 98.06 192 MET A C 1
ATOM 1583 O O . MET A 1 192 ? -2.268 -1.730 18.880 1.00 98.06 192 MET A O 1
ATOM 1587 N N . ALA A 1 193 ? -0.590 -1.487 20.364 1.00 96.12 193 ALA A N 1
ATOM 1588 C CA . ALA A 1 193 ? 0.519 -1.683 19.443 1.00 96.12 193 ALA A CA 1
ATOM 1589 C C . ALA A 1 193 ? 1.345 -2.924 19.815 1.00 96.12 193 ALA A C 1
ATOM 1591 O O . ALA A 1 193 ? 0.996 -3.684 20.704 1.00 96.12 193 ALA A O 1
ATOM 1592 N N . THR A 1 194 ? 2.424 -3.201 19.093 1.00 93.69 194 THR A N 1
ATOM 1593 C CA . THR A 1 194 ? 3.092 -4.515 19.138 1.00 93.69 194 THR A CA 1
ATOM 1594 C C . THR A 1 194 ? 4.160 -4.668 20.227 1.00 93.69 194 THR A C 1
ATOM 1596 O O . THR A 1 194 ? 4.820 -5.707 20.283 1.00 93.69 194 THR A O 1
ATOM 1599 N N . GLY A 1 195 ? 4.400 -3.641 21.039 1.00 93.00 195 GLY A N 1
ATOM 1600 C CA . GLY A 1 195 ? 5.457 -3.642 22.048 1.00 93.00 195 GLY A CA 1
ATOM 1601 C C . GLY A 1 195 ? 5.173 -4.570 23.242 1.00 93.00 195 GLY A C 1
ATOM 1602 O O . GLY A 1 195 ? 4.031 -4.994 23.437 1.00 93.00 195 GLY A O 1
ATOM 1603 N N . PRO A 1 196 ? 6.194 -4.929 24.047 1.00 91.31 196 PRO A N 1
ATOM 1604 C CA . PRO A 1 196 ? 6.083 -5.958 25.085 1.00 91.31 196 PRO A CA 1
ATOM 1605 C C . PRO A 1 196 ? 4.983 -5.723 26.128 1.00 91.31 196 PRO A C 1
ATOM 1607 O O . PRO A 1 196 ? 4.346 -6.694 26.558 1.00 91.31 196 PRO A O 1
ATOM 1610 N N . SER A 1 197 ? 4.712 -4.465 26.497 1.00 94.31 197 SER A N 1
ATOM 1611 C CA . SER A 1 197 ? 3.673 -4.129 27.482 1.00 94.31 197 SER A CA 1
ATOM 1612 C C . SER A 1 197 ? 2.266 -4.533 27.048 1.00 94.31 197 SER A C 1
ATOM 1614 O O . SER A 1 197 ? 1.385 -4.631 27.903 1.00 94.31 197 SER A O 1
ATOM 1616 N N . ILE A 1 198 ? 2.039 -4.856 25.764 1.00 95.75 198 ILE A N 1
ATOM 1617 C CA . ILE A 1 198 ? 0.750 -5.395 25.315 1.00 95.75 198 ILE A CA 1
ATOM 1618 C C . ILE A 1 198 ? 0.371 -6.669 26.070 1.00 95.75 198 ILE A C 1
ATOM 1620 O O . ILE A 1 198 ? -0.806 -6.893 26.310 1.00 95.75 198 ILE A O 1
ATOM 1624 N N . SER A 1 199 ? 1.346 -7.454 26.544 1.00 94.88 199 SER A N 1
ATOM 1625 C CA . SER A 1 199 ? 1.115 -8.663 27.353 1.00 94.88 199 SER A CA 1
ATOM 1626 C C . SER A 1 199 ? 0.326 -8.415 28.647 1.00 94.88 199 SER A C 1
ATOM 1628 O O . SER A 1 199 ? -0.217 -9.351 29.232 1.00 94.88 199 SER A O 1
ATOM 1630 N N . HIS A 1 200 ? 0.225 -7.162 29.091 1.00 95.62 200 HIS A N 1
ATOM 1631 C CA . HIS A 1 200 ? -0.549 -6.766 30.259 1.00 95.62 200 HIS A CA 1
ATOM 1632 C C . HIS A 1 200 ? -2.023 -6.471 29.956 1.00 95.62 200 HIS A C 1
ATOM 1634 O O . HIS A 1 200 ? -2.726 -6.042 30.867 1.00 95.62 200 HIS A O 1
ATOM 1640 N N . TYR A 1 201 ? -2.515 -6.721 28.734 1.00 96.62 201 TYR A N 1
ATOM 1641 C CA . TYR A 1 201 ? -3.895 -6.407 28.342 1.00 96.62 201 TYR A CA 1
ATOM 1642 C C . TYR A 1 201 ? -4.943 -6.965 29.315 1.00 96.62 201 TYR A C 1
ATOM 1644 O O . TYR A 1 201 ? -5.887 -6.264 29.651 1.00 96.62 201 TYR A O 1
ATOM 1652 N N . LYS A 1 202 ? -4.734 -8.166 29.872 1.00 96.25 202 LYS A N 1
ATOM 1653 C CA . LYS A 1 202 ? -5.661 -8.798 30.833 1.00 96.25 202 LYS A CA 1
ATOM 1654 C C . LYS A 1 202 ? -5.818 -8.054 32.168 1.00 96.25 202 LYS A C 1
ATOM 1656 O O . LYS A 1 202 ? -6.679 -8.423 32.954 1.00 96.25 202 LYS A O 1
ATOM 1661 N N . LYS A 1 203 ? -4.985 -7.047 32.452 1.00 96.06 203 LYS A N 1
ATOM 1662 C CA . LYS A 1 203 ? -5.092 -6.207 33.659 1.00 96.06 203 LYS A CA 1
ATOM 1663 C C . LYS A 1 203 ? -6.093 -5.060 33.507 1.00 96.06 203 LYS A C 1
ATOM 1665 O O . LYS A 1 203 ? -6.296 -4.319 34.463 1.00 96.06 203 LYS A O 1
ATOM 1670 N N . TYR A 1 204 ? -6.651 -4.869 32.315 1.00 94.56 204 TYR A N 1
ATOM 1671 C CA . TYR A 1 204 ? -7.519 -3.744 31.996 1.00 94.56 204 TYR A CA 1
ATOM 1672 C C . TYR A 1 204 ? -8.885 -4.235 31.521 1.00 94.56 204 TYR A C 1
ATOM 1674 O O . TYR A 1 204 ? -9.005 -5.310 30.935 1.00 94.56 204 TYR A O 1
ATOM 1682 N N . GLU A 1 205 ? -9.905 -3.414 31.755 1.00 93.38 205 GLU A N 1
ATOM 1683 C CA . GLU A 1 205 ? -11.261 -3.640 31.265 1.00 93.38 205 GLU A CA 1
ATOM 1684 C C . GLU A 1 205 ? -11.485 -2.861 29.969 1.00 93.38 205 GLU A C 1
ATOM 1686 O O . GLU A 1 205 ? -11.219 -1.659 29.892 1.00 93.38 205 GLU A O 1
ATOM 1691 N N . PHE A 1 206 ? -11.973 -3.562 28.947 1.00 95.81 206 PHE A N 1
ATOM 1692 C CA . PHE A 1 206 ? -12.178 -3.019 27.601 1.00 95.81 206 PHE A CA 1
ATOM 1693 C C . PHE A 1 206 ? -13.658 -2.837 27.247 1.00 95.81 206 PHE A C 1
ATOM 1695 O O . PHE A 1 206 ? -13.977 -2.321 26.172 1.00 95.81 206 PHE A O 1
ATOM 1702 N N . GLU A 1 207 ? -14.567 -3.254 28.128 1.00 92.62 207 GLU A N 1
ATOM 1703 C CA . GLU A 1 207 ? -16.003 -3.076 27.937 1.00 92.62 207 GLU A CA 1
ATOM 1704 C C . GLU A 1 207 ? -16.363 -1.583 27.912 1.00 92.62 207 GLU A C 1
ATOM 1706 O O . GLU A 1 207 ? -15.738 -0.764 28.586 1.00 92.62 207 GLU A O 1
ATOM 1711 N N . ASN A 1 208 ? -17.351 -1.208 27.095 1.00 93.56 208 ASN A N 1
ATOM 1712 C CA . ASN A 1 208 ? -17.791 0.184 26.927 1.00 93.56 208 ASN A CA 1
ATOM 1713 C C . ASN A 1 208 ? -16.665 1.166 26.536 1.00 93.56 208 ASN A C 1
ATOM 1715 O O . ASN A 1 208 ? -16.735 2.364 26.829 1.00 93.56 208 ASN A O 1
ATOM 1719 N N . SER A 1 209 ? -15.635 0.673 25.842 1.00 97.50 209 SER A N 1
ATOM 1720 C CA . SER A 1 209 ? -14.528 1.475 25.320 1.00 97.50 209 SER A CA 1
ATOM 1721 C C . SER A 1 209 ? -14.307 1.238 23.825 1.00 97.50 209 SER A C 1
ATOM 1723 O O . SER A 1 209 ? -14.694 0.204 23.272 1.00 97.50 209 SER A O 1
ATOM 1725 N N . LEU A 1 210 ? -13.685 2.213 23.159 1.00 98.62 210 LEU A N 1
ATOM 1726 C CA . LEU A 1 210 ? -13.205 2.034 21.792 1.00 98.62 210 LEU A CA 1
ATOM 1727 C C . LEU A 1 210 ? -11.825 1.377 21.806 1.00 98.62 210 LEU A C 1
ATOM 1729 O O . LEU A 1 210 ? -10.859 1.965 22.280 1.00 98.62 210 LEU A O 1
ATOM 1733 N N . ASN A 1 211 ? -11.693 0.216 21.189 1.00 98.62 211 ASN A N 1
ATOM 1734 C CA . ASN A 1 211 ? -10.437 -0.511 21.107 1.00 98.62 211 ASN A CA 1
ATOM 1735 C C . ASN A 1 211 ? -9.888 -0.450 19.679 1.00 98.62 211 ASN A C 1
ATOM 1737 O O . ASN A 1 211 ? -10.520 -0.912 18.724 1.00 98.62 211 ASN A O 1
ATOM 1741 N N . ILE A 1 212 ? -8.695 0.131 19.536 1.00 98.81 212 ILE A N 1
ATOM 1742 C CA . ILE A 1 212 ? -7.989 0.257 18.259 1.00 98.81 212 ILE A CA 1
ATOM 1743 C C . ILE A 1 212 ? -6.687 -0.534 18.337 1.00 98.81 212 ILE A C 1
ATOM 1745 O O . ILE A 1 212 ? -5.816 -0.239 19.157 1.00 98.81 212 ILE A O 1
ATOM 1749 N N . VAL A 1 213 ? -6.527 -1.503 17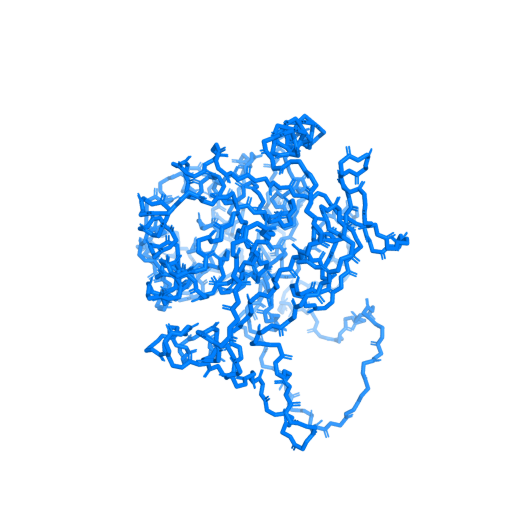.443 1.00 98.62 213 VAL A N 1
ATOM 1750 C CA . VAL A 1 213 ? -5.296 -2.291 17.297 1.00 98.62 213 VAL A CA 1
ATOM 1751 C C . VAL A 1 213 ? -4.542 -1.875 16.035 1.00 98.62 213 VAL A C 1
ATOM 1753 O O . VAL A 1 213 ? -5.125 -1.301 15.110 1.00 98.62 213 VAL A O 1
ATOM 1756 N N . CYS A 1 214 ? -3.240 -2.157 15.968 1.00 96.94 214 CYS A N 1
ATOM 1757 C CA . CYS A 1 214 ? -2.463 -1.912 14.754 1.00 96.94 214 CYS A CA 1
ATOM 1758 C C . CYS A 1 214 ? -1.610 -3.092 14.282 1.00 96.94 214 CYS A C 1
ATOM 1760 O O . CYS A 1 214 ? -1.208 -3.955 15.062 1.00 96.94 214 CYS A O 1
ATOM 1762 N N . ASN A 1 215 ? -1.285 -3.066 12.987 1.00 94.50 215 ASN A N 1
ATOM 1763 C CA . ASN A 1 215 ? -0.344 -3.973 12.332 1.00 94.50 215 ASN A CA 1
ATOM 1764 C C . ASN A 1 215 ? -0.653 -5.447 12.664 1.00 94.50 215 ASN A C 1
ATOM 1766 O O . ASN A 1 215 ? -1.781 -5.908 12.513 1.00 94.50 215 ASN A O 1
ATOM 1770 N N . SER A 1 216 ? 0.355 -6.180 13.131 1.00 93.12 216 SER A N 1
ATOM 1771 C CA . SER A 1 216 ? 0.344 -7.604 13.445 1.00 93.12 216 SER A CA 1
ATOM 1772 C C . SER A 1 216 ? -0.202 -7.954 14.837 1.00 93.12 216 SER A C 1
ATOM 1774 O O . SER A 1 216 ? -0.119 -9.112 15.235 1.00 93.12 216 SER A O 1
ATOM 1776 N N . VAL A 1 217 ? -0.818 -7.014 15.570 1.00 95.94 217 VAL A N 1
ATOM 1777 C CA . VAL A 1 217 ? -1.578 -7.355 16.796 1.00 95.94 217 VAL A CA 1
ATOM 1778 C C . VAL A 1 217 ? -2.702 -8.355 16.493 1.00 95.94 217 VAL A C 1
ATOM 1780 O O . VAL A 1 217 ? -3.005 -9.200 17.326 1.00 95.94 217 VAL A O 1
ATOM 1783 N N . ILE A 1 218 ? -3.231 -8.340 15.265 1.00 95.44 218 ILE A N 1
ATOM 1784 C CA . ILE A 1 218 ? -4.239 -9.290 14.761 1.00 95.44 218 ILE A CA 1
ATOM 1785 C C . ILE A 1 218 ? -3.836 -10.769 14.823 1.00 95.44 218 ILE A C 1
ATOM 1787 O O . ILE A 1 218 ? -4.675 -11.626 14.566 1.00 95.44 218 ILE A O 1
ATOM 1791 N N . LEU A 1 219 ? -2.559 -11.065 15.076 1.00 94.50 219 LEU A N 1
ATOM 1792 C CA . LEU A 1 219 ? -2.040 -12.428 15.171 1.00 94.50 219 LEU A CA 1
ATOM 1793 C C . LEU A 1 219 ? -2.250 -13.049 16.560 1.00 94.50 219 LEU A C 1
ATOM 1795 O O . LEU A 1 219 ? -2.156 -14.266 16.692 1.00 94.50 219 LEU A O 1
ATOM 1799 N N . ASP A 1 220 ? -2.522 -12.238 17.585 1.00 96.56 220 ASP A N 1
ATOM 1800 C CA . ASP A 1 220 ? -2.776 -12.709 18.948 1.00 96.56 220 ASP A CA 1
ATOM 1801 C C . ASP A 1 220 ? -4.285 -12.913 19.159 1.00 96.56 220 ASP A C 1
ATOM 1803 O O . ASP A 1 220 ? -5.003 -11.994 19.558 1.00 96.56 220 ASP A O 1
ATOM 1807 N N . ASP A 1 221 ? -4.778 -14.117 18.856 1.00 96.25 221 ASP A N 1
ATOM 1808 C CA . ASP A 1 221 ? -6.210 -14.449 18.942 1.00 96.25 221 ASP A CA 1
ATOM 1809 C C . ASP A 1 221 ? -6.775 -14.296 20.368 1.00 96.25 221 ASP A C 1
ATOM 1811 O O . ASP A 1 221 ? -7.903 -13.820 20.522 1.00 96.25 221 ASP A O 1
ATOM 1815 N N . ASP A 1 222 ? -5.996 -14.619 21.411 1.00 97.00 222 ASP A N 1
ATOM 1816 C CA . ASP A 1 222 ? -6.418 -14.443 22.812 1.00 97.00 222 ASP A CA 1
ATOM 1817 C C . ASP A 1 222 ? -6.701 -12.962 23.100 1.00 97.00 222 ASP A C 1
ATOM 1819 O O . ASP A 1 222 ? -7.701 -12.600 23.734 1.00 97.00 222 ASP A O 1
ATOM 1823 N N . LEU A 1 223 ? -5.809 -12.090 22.617 1.00 97.56 223 LEU A N 1
ATOM 1824 C CA . LEU A 1 223 ? -5.968 -10.650 22.738 1.00 97.56 223 LEU A CA 1
ATOM 1825 C C . LEU A 1 223 ? -7.173 -10.174 21.934 1.00 97.56 223 LEU A C 1
ATOM 1827 O O . LEU 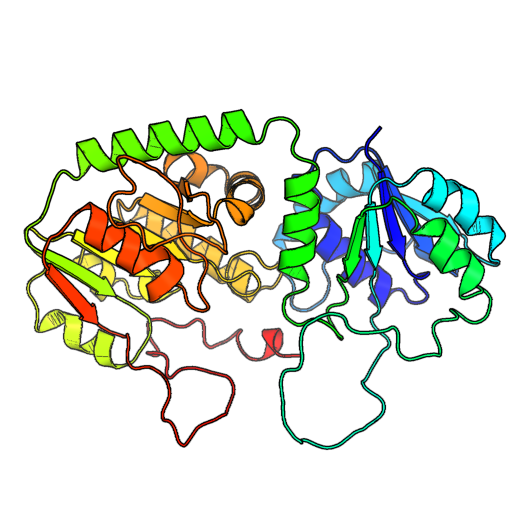A 1 223 ? -8.013 -9.464 22.483 1.00 97.56 223 LEU A O 1
ATOM 1831 N N . MET A 1 224 ? -7.290 -10.572 20.667 1.00 97.88 224 MET A N 1
ATOM 1832 C CA . MET A 1 224 ? -8.398 -10.164 19.798 1.00 97.88 224 MET A CA 1
ATOM 1833 C C . MET A 1 224 ? -9.758 -10.585 20.374 1.00 97.88 224 MET A C 1
ATOM 1835 O O . MET A 1 224 ? -10.707 -9.802 20.334 1.00 97.88 224 MET A O 1
ATOM 1839 N N . GLN A 1 225 ? -9.846 -11.774 20.980 1.00 96.88 225 GLN A N 1
ATOM 1840 C CA . GLN A 1 225 ? -11.055 -12.275 21.638 1.00 96.88 225 GLN A CA 1
ATOM 1841 C C . GLN A 1 225 ? -11.390 -11.519 22.930 1.00 96.88 225 GLN A C 1
ATOM 1843 O O . GLN A 1 225 ? -12.566 -11.274 23.208 1.00 96.88 225 GLN A O 1
ATOM 1848 N N . THR A 1 226 ? -10.374 -11.148 23.712 1.00 97.19 226 THR A N 1
ATOM 1849 C CA . THR A 1 226 ? -10.553 -10.429 24.983 1.00 97.19 226 THR A CA 1
ATOM 1850 C C . THR A 1 226 ? -10.914 -8.963 24.750 1.00 97.19 226 THR A C 1
ATOM 1852 O O . THR A 1 226 ? -11.853 -8.445 25.345 1.00 97.19 226 THR A O 1
ATOM 1855 N N . VAL A 1 227 ? -10.168 -8.295 23.872 1.00 97.19 227 VAL A N 1
ATOM 1856 C CA . VAL A 1 227 ? -10.266 -6.854 23.615 1.00 97.19 227 VAL A CA 1
ATOM 1857 C C . VAL A 1 227 ? -11.425 -6.521 22.676 1.00 97.19 227 VAL A C 1
ATOM 1859 O O . VAL A 1 227 ? -12.022 -5.454 22.804 1.00 97.19 227 VAL A O 1
ATOM 1862 N N . LYS A 1 228 ? -11.734 -7.408 21.718 1.00 97.44 228 LYS A N 1
ATOM 1863 C CA . LYS A 1 228 ? -12.756 -7.207 20.676 1.00 97.44 228 LYS A CA 1
ATOM 1864 C C . LYS A 1 228 ? -12.612 -5.844 19.977 1.00 97.44 228 LYS A C 1
ATOM 1866 O O . LYS A 1 228 ? -13.502 -4.999 20.085 1.00 97.44 228 LYS A O 1
ATOM 1871 N N . PRO A 1 229 ? -11.480 -5.590 19.294 1.00 98.31 229 PRO A N 1
ATOM 1872 C CA . PRO A 1 229 ? -11.231 -4.294 18.683 1.00 98.31 229 PRO A CA 1
ATOM 1873 C C . PRO A 1 229 ? -12.261 -3.952 17.613 1.00 98.31 229 PRO A C 1
ATOM 1875 O O . PRO A 1 229 ? -12.605 -4.788 16.785 1.00 98.31 229 PRO A O 1
ATOM 1878 N N . GLN A 1 230 ? -12.698 -2.695 17.594 1.00 98.69 230 GLN A N 1
ATOM 1879 C CA . GLN A 1 230 ? -13.618 -2.181 16.581 1.00 98.69 230 GLN A CA 1
ATOM 1880 C C . GLN A 1 230 ? -12.875 -1.620 15.362 1.00 98.69 230 GLN A C 1
ATOM 1882 O O . GLN A 1 230 ? -13.450 -1.531 14.274 1.00 98.69 230 GLN A O 1
ATOM 1887 N N . ILE A 1 231 ? -11.605 -1.228 15.523 1.00 98.88 231 ILE A N 1
ATOM 1888 C CA . ILE A 1 231 ? -10.790 -0.653 14.448 1.00 98.88 231 ILE A CA 1
ATOM 1889 C C . ILE A 1 231 ? -9.410 -1.315 14.399 1.00 98.88 231 ILE A C 1
ATOM 1891 O O . ILE A 1 231 ? -8.717 -1.428 15.410 1.00 98.88 231 ILE A O 1
ATOM 1895 N N . LEU A 1 232 ? -8.985 -1.674 13.189 1.00 98.81 232 LEU A N 1
ATOM 1896 C CA . LEU A 1 232 ? -7.619 -2.069 12.864 1.00 98.81 232 LEU A CA 1
ATOM 1897 C C . LEU A 1 232 ? -6.963 -1.009 11.976 1.00 98.81 232 LEU A C 1
ATOM 1899 O O . LEU A 1 232 ? -7.547 -0.578 10.982 1.00 98.81 232 LEU A O 1
ATOM 1903 N N . VAL A 1 233 ? -5.717 -0.643 12.280 1.00 98.75 233 VAL A N 1
ATOM 1904 C CA . VAL A 1 233 ? -4.930 0.275 11.443 1.00 98.75 233 VAL A CA 1
ATOM 1905 C C . VAL A 1 233 ? -3.575 -0.300 11.040 1.00 98.75 233 VAL A C 1
ATOM 1907 O O . VAL A 1 233 ? -2.918 -0.996 11.807 1.00 98.75 233 VAL A O 1
ATOM 1910 N N . PHE A 1 234 ? -3.108 0.031 9.840 1.00 97.94 234 PHE A N 1
ATOM 1911 C CA . PHE A 1 234 ? -1.745 -0.262 9.387 1.00 97.94 234 PHE A CA 1
ATOM 1912 C C . PHE A 1 234 ? -1.366 0.663 8.223 1.00 97.94 234 PHE A C 1
ATOM 1914 O O . PHE A 1 234 ? -2.219 1.121 7.465 1.00 97.94 234 PHE A O 1
ATOM 1921 N N . ALA A 1 235 ? -0.080 0.997 8.096 1.00 95.25 235 ALA A N 1
ATOM 1922 C CA . ALA A 1 235 ? 0.373 2.004 7.122 1.00 95.25 235 ALA A CA 1
ATOM 1923 C C . ALA A 1 235 ? 1.760 1.745 6.519 1.00 95.25 235 ALA A C 1
ATOM 1925 O O . ALA A 1 235 ? 2.245 2.566 5.745 1.00 95.25 235 ALA A O 1
ATOM 1926 N N . ASP A 1 236 ? 2.435 0.655 6.879 1.00 92.31 236 ASP A N 1
ATOM 1927 C CA . ASP A 1 236 ? 3.803 0.432 6.399 1.00 92.31 236 ASP A CA 1
ATOM 1928 C C . ASP A 1 236 ? 3.836 -0.075 4.937 1.00 92.31 236 ASP A C 1
ATOM 1930 O O . ASP A 1 236 ? 3.223 -1.109 4.641 1.00 92.31 236 ASP A O 1
ATOM 1934 N N . PRO A 1 237 ? 4.545 0.618 4.019 1.00 90.12 237 PRO A N 1
ATOM 1935 C CA . PRO A 1 237 ? 4.612 0.249 2.605 1.00 90.12 237 PRO A CA 1
ATOM 1936 C C . PRO A 1 237 ? 5.390 -1.046 2.326 1.00 90.12 237 PRO A C 1
ATOM 1938 O O . PRO A 1 237 ? 5.214 -1.618 1.255 1.00 90.12 237 PRO A O 1
ATOM 1941 N N . ILE A 1 238 ? 6.245 -1.493 3.247 1.00 89.38 238 ILE A N 1
ATOM 1942 C CA . ILE A 1 238 ? 7.064 -2.704 3.128 1.00 89.38 238 ILE A CA 1
ATOM 1943 C C . ILE A 1 238 ? 6.313 -3.888 3.740 1.00 89.38 238 ILE A C 1
ATOM 1945 O O . ILE A 1 238 ? 6.115 -4.906 3.077 1.00 89.38 238 ILE A O 1
ATOM 1949 N N . PHE A 1 239 ? 5.860 -3.744 4.989 1.00 91.12 239 PHE A N 1
ATOM 1950 C CA . PHE A 1 239 ? 5.309 -4.861 5.764 1.00 91.12 239 PHE A CA 1
ATOM 1951 C C . PHE A 1 239 ? 3.862 -5.212 5.406 1.00 91.12 239 PHE A C 1
ATOM 1953 O O . PHE A 1 239 ? 3.486 -6.373 5.522 1.00 91.12 239 PHE A O 1
ATOM 1960 N N . HIS A 1 240 ? 3.056 -4.247 4.950 1.00 95.12 240 HIS A N 1
ATOM 1961 C CA . HIS A 1 240 ? 1.629 -4.481 4.681 1.00 95.12 240 HIS A CA 1
ATOM 1962 C C . HIS A 1 240 ? 1.300 -4.416 3.187 1.00 95.12 240 HIS A C 1
ATOM 1964 O O . HIS A 1 240 ? 0.593 -5.271 2.653 1.00 95.12 240 HIS A O 1
ATOM 1970 N N . PHE A 1 241 ? 1.848 -3.413 2.497 1.00 95.62 241 PHE A N 1
ATOM 1971 C CA . PHE A 1 241 ? 1.535 -3.129 1.091 1.00 95.62 241 PHE A CA 1
ATOM 1972 C C . PHE A 1 241 ? 2.636 -3.575 0.117 1.00 95.62 241 PHE A C 1
ATOM 1974 O O . PHE A 1 241 ? 2.529 -3.332 -1.085 1.00 95.62 241 PHE A O 1
ATOM 1981 N N . GLY A 1 242 ? 3.690 -4.221 0.620 1.00 94.88 242 GLY A N 1
ATOM 1982 C CA . GLY A 1 242 ? 4.821 -4.680 -0.178 1.00 94.88 242 GLY A CA 1
ATOM 1983 C C . GLY A 1 242 ? 4.570 -6.011 -0.904 1.00 94.88 242 GLY A C 1
ATOM 1984 O O . GLY A 1 242 ? 3.633 -6.743 -0.568 1.00 94.88 242 GLY A O 1
ATOM 1985 N N . PRO A 1 243 ? 5.435 -6.354 -1.876 1.00 95.62 243 PRO A N 1
ATOM 1986 C CA . PRO A 1 243 ? 5.344 -7.585 -2.663 1.00 95.62 243 PRO A CA 1
ATOM 1987 C C . PRO A 1 243 ? 5.970 -8.802 -1.966 1.00 95.62 243 PRO A C 1
ATOM 1989 O O . PRO A 1 243 ? 5.980 -9.888 -2.525 1.00 95.62 243 PRO A O 1
ATOM 1992 N N . SER A 1 244 ? 6.561 -8.643 -0.785 1.00 95.00 244 SER A N 1
ATOM 1993 C CA . SER A 1 244 ? 7.328 -9.693 -0.107 1.00 95.00 244 SER A CA 1
ATOM 1994 C C . SER A 1 244 ? 6.447 -10.819 0.447 1.00 95.00 244 SER A C 1
ATOM 1996 O O . SER A 1 244 ? 5.264 -10.622 0.738 1.00 95.00 244 SER A O 1
ATOM 1998 N N . GLN A 1 245 ? 7.049 -11.983 0.700 1.00 93.88 245 GLN A N 1
ATOM 1999 C CA . GLN A 1 245 ? 6.363 -13.112 1.339 1.00 93.88 245 GLN A CA 1
ATOM 2000 C C . GLN A 1 245 ? 5.811 -12.783 2.729 1.00 93.88 245 GLN A C 1
ATOM 2002 O O . GLN A 1 245 ? 4.748 -13.278 3.090 1.00 93.88 245 GLN A O 1
ATOM 2007 N N . TYR A 1 246 ? 6.504 -11.956 3.516 1.00 93.50 246 TYR A N 1
ATOM 2008 C CA . TYR A 1 246 ? 5.990 -11.514 4.816 1.00 93.50 246 TYR A CA 1
ATOM 2009 C C . TYR A 1 246 ? 4.738 -10.654 4.645 1.00 93.50 246 TYR A C 1
ATOM 2011 O O . TYR A 1 246 ? 3.759 -10.877 5.353 1.00 93.50 246 TYR A O 1
ATOM 2019 N N . ALA A 1 247 ? 4.720 -9.723 3.683 1.00 95.31 247 ALA A N 1
ATOM 2020 C CA . ALA A 1 247 ? 3.519 -8.935 3.425 1.00 95.31 247 ALA A CA 1
ATOM 2021 C C . ALA A 1 247 ? 2.376 -9.836 2.926 1.00 95.31 247 ALA A C 1
ATOM 2023 O O . ALA A 1 247 ? 1.226 -9.640 3.308 1.00 95.31 247 ALA A O 1
ATOM 2024 N N . GLY A 1 248 ? 2.699 -10.883 2.159 1.00 95.94 248 GLY A N 1
ATOM 2025 C CA . GLY A 1 248 ? 1.769 -11.958 1.803 1.00 95.94 248 GLY A CA 1
ATOM 2026 C C . GLY A 1 248 ? 1.179 -12.676 3.013 1.00 95.94 248 GLY A C 1
ATOM 2027 O O . GLY A 1 248 ? -0.041 -12.774 3.140 1.00 95.94 248 GLY A O 1
ATOM 2028 N N . THR A 1 249 ? 2.028 -13.105 3.951 1.00 95.81 249 THR A N 1
ATOM 2029 C CA . THR A 1 249 ? 1.590 -13.709 5.217 1.00 95.81 249 THR A CA 1
ATOM 2030 C C . THR A 1 249 ? 0.696 -12.753 6.009 1.00 95.81 249 THR A C 1
ATOM 2032 O O . THR A 1 249 ? -0.358 -13.170 6.484 1.00 95.81 249 THR A O 1
ATOM 2035 N N . PHE A 1 250 ? 1.064 -11.470 6.116 1.00 97.06 250 PHE A N 1
ATOM 2036 C CA . PHE A 1 250 ? 0.236 -10.467 6.786 1.00 97.06 250 PHE A CA 1
ATOM 2037 C C . PHE A 1 250 ? -1.157 -10.379 6.156 1.00 97.06 250 PHE A C 1
ATOM 2039 O O . PHE A 1 250 ? -2.149 -10.456 6.873 1.00 97.06 250 PHE A O 1
ATOM 2046 N N . ARG A 1 251 ? -1.251 -10.282 4.824 1.00 96.75 251 ARG A N 1
ATOM 2047 C CA . ARG A 1 251 ? -2.541 -10.220 4.117 1.00 96.75 251 ARG A CA 1
ATOM 2048 C C . ARG A 1 251 ? -3.386 -11.473 4.334 1.00 96.75 251 ARG A C 1
ATOM 2050 O O . ARG A 1 251 ? -4.582 -11.352 4.584 1.00 96.75 251 ARG A O 1
ATOM 2057 N N . LYS A 1 252 ? -2.775 -12.661 4.292 1.00 96.69 252 LYS A N 1
ATOM 2058 C CA . LYS A 1 252 ? -3.467 -13.927 4.581 1.00 96.69 252 LYS A CA 1
ATOM 2059 C C . LYS A 1 252 ? -4.042 -13.936 6.000 1.00 96.69 252 LYS A C 1
ATOM 2061 O O . LYS A 1 252 ? -5.209 -14.269 6.185 1.00 96.69 252 LYS A O 1
ATOM 2066 N N . ASN A 1 253 ? -3.246 -13.527 6.985 1.00 97.44 253 ASN A N 1
ATOM 2067 C CA . ASN A 1 253 ? -3.683 -13.472 8.379 1.00 97.44 253 ASN A CA 1
ATOM 2068 C C . ASN A 1 253 ? -4.725 -12.372 8.622 1.00 97.44 253 ASN A C 1
ATOM 2070 O O . ASN A 1 253 ? -5.632 -12.562 9.423 1.00 97.44 253 ASN A O 1
ATOM 2074 N N . LEU A 1 254 ? -4.640 -11.249 7.906 1.00 98.06 254 LEU A N 1
ATOM 2075 C CA . LEU A 1 254 ? -5.643 -10.186 7.937 1.00 98.06 254 LEU A CA 1
ATOM 2076 C C . LEU A 1 254 ? -7.011 -10.684 7.470 1.00 98.06 254 LEU A C 1
ATOM 2078 O O . LEU A 1 254 ? -8.007 -10.430 8.141 1.00 98.06 254 LEU A O 1
ATOM 2082 N N . ILE A 1 255 ? -7.053 -11.400 6.345 1.00 97.69 255 ILE A N 1
ATOM 2083 C CA . ILE A 1 255 ? -8.282 -12.003 5.818 1.00 97.69 255 ILE A CA 1
ATOM 2084 C C . ILE A 1 255 ? -8.884 -12.966 6.842 1.00 97.69 255 ILE A C 1
ATOM 2086 O O . ILE A 1 255 ? -10.069 -12.886 7.153 1.00 97.69 255 ILE A O 1
ATOM 2090 N N . GLU A 1 256 ? -8.058 -13.848 7.397 1.00 97.50 256 GLU A N 1
ATOM 2091 C CA . GLU A 1 256 ? -8.511 -14.838 8.366 1.00 97.50 256 GLU A CA 1
ATOM 2092 C C . GLU A 1 256 ? -9.017 -14.187 9.665 1.00 97.50 256 GLU A C 1
ATOM 2094 O O . GLU A 1 256 ? -10.101 -14.507 10.147 1.00 97.50 256 GLU A O 1
ATOM 2099 N N . SER A 1 257 ? -8.300 -13.188 10.180 1.00 97.94 257 SER A N 1
ATOM 2100 C CA . SER A 1 257 ? -8.729 -12.409 11.345 1.00 97.94 257 SER A CA 1
ATOM 2101 C C . SER A 1 257 ? -10.054 -11.679 11.082 1.00 97.94 257 SER A C 1
ATOM 2103 O O . SER A 1 257 ? -10.947 -11.694 11.926 1.00 97.94 257 SER A O 1
ATOM 2105 N N . ALA A 1 258 ? -10.248 -11.116 9.884 1.00 97.69 258 ALA A N 1
ATOM 2106 C CA . ALA A 1 258 ? -11.492 -10.442 9.507 1.00 97.69 258 ALA A CA 1
ATOM 2107 C C . ALA A 1 258 ? -12.700 -11.393 9.380 1.00 97.69 258 ALA A C 1
ATOM 2109 O O . ALA A 1 258 ? -13.842 -10.942 9.491 1.00 97.69 258 ALA A O 1
ATOM 2110 N N . ARG A 1 259 ? -12.480 -12.700 9.174 1.00 97.25 259 ARG A N 1
ATOM 2111 C CA . ARG A 1 259 ? -13.552 -13.713 9.239 1.00 97.25 259 ARG A CA 1
ATOM 2112 C C . ARG A 1 259 ? -13.981 -13.999 10.673 1.00 97.25 259 ARG A C 1
ATOM 2114 O O . ARG A 1 259 ? -15.156 -14.264 10.906 1.00 97.25 259 ARG A O 1
ATOM 2121 N N . ARG A 1 260 ? -13.042 -13.935 11.619 1.00 97.56 260 ARG A N 1
ATOM 2122 C CA . ARG A 1 260 ? -13.280 -14.240 13.038 1.00 97.56 260 ARG A CA 1
ATOM 2123 C C . ARG A 1 260 ? -13.786 -13.048 13.845 1.00 97.56 260 ARG A C 1
ATOM 2125 O O . ARG A 1 260 ? -14.554 -13.236 14.784 1.00 97.56 260 ARG A O 1
ATOM 2132 N N . TYR A 1 261 ? -13.371 -11.836 13.487 1.00 98.00 261 TYR A N 1
ATOM 2133 C CA . TYR A 1 261 ? -13.628 -10.629 14.270 1.00 98.00 261 TYR A CA 1
ATOM 2134 C C . TYR A 1 261 ? -14.258 -9.514 13.416 1.00 98.00 261 TYR A C 1
ATOM 2136 O O . TYR A 1 261 ? -13.903 -9.314 12.250 1.00 98.00 261 TYR A O 1
ATOM 2144 N N . ASP A 1 262 ? -15.199 -8.763 14.000 1.00 96.44 262 ASP A N 1
ATOM 2145 C CA . ASP A 1 262 ? -15.844 -7.606 13.358 1.00 96.44 262 ASP A CA 1
ATOM 2146 C C . ASP A 1 262 ? -15.089 -6.310 13.681 1.00 96.44 262 ASP A C 1
ATOM 2148 O O . ASP A 1 262 ? -15.423 -5.595 14.623 1.00 96.44 262 ASP A O 1
ATOM 2152 N N . PHE A 1 263 ? -14.062 -6.005 12.889 1.00 98.25 263 PHE A N 1
ATOM 2153 C CA . PHE A 1 263 ? -13.368 -4.718 12.927 1.00 98.25 263 PHE A CA 1
ATOM 2154 C C . PHE A 1 263 ? -13.432 -4.003 11.576 1.00 98.25 263 PHE A C 1
ATOM 2156 O O . PHE A 1 263 ? -13.472 -4.622 10.509 1.00 98.25 263 PHE A O 1
ATOM 2163 N N . THR A 1 264 ? -13.385 -2.671 11.627 1.00 98.75 264 THR A N 1
ATOM 2164 C CA . THR A 1 264 ? -13.200 -1.819 10.447 1.00 98.75 264 THR A CA 1
ATOM 2165 C C . THR A 1 264 ? -11.720 -1.523 10.240 1.00 98.75 264 THR A C 1
ATOM 2167 O O . THR A 1 264 ? -10.997 -1.199 11.179 1.00 98.75 264 THR A O 1
ATOM 2170 N N . ILE A 1 265 ? -11.258 -1.623 9.000 1.00 98.88 265 ILE A N 1
ATOM 2171 C CA . ILE A 1 265 ? -9.878 -1.342 8.615 1.00 98.88 265 ILE A CA 1
ATOM 2172 C C . ILE A 1 265 ? -9.769 0.132 8.231 1.00 98.88 265 ILE A C 1
ATOM 2174 O O . ILE A 1 265 ? -10.418 0.584 7.291 1.00 98.88 265 ILE A O 1
ATOM 2178 N N . CYS A 1 266 ? -8.904 0.875 8.913 1.00 98.81 266 CYS A N 1
ATOM 2179 C CA . CYS A 1 266 ? -8.611 2.272 8.607 1.00 98.81 266 CYS A CA 1
ATOM 2180 C C . CYS A 1 266 ? -7.147 2.410 8.173 1.00 98.81 266 CYS A C 1
ATOM 2182 O O . CYS A 1 266 ? -6.224 2.175 8.955 1.00 98.81 266 CYS A O 1
ATOM 2184 N N . ILE A 1 267 ? -6.924 2.815 6.922 1.00 98.56 267 ILE A N 1
ATOM 2185 C CA . ILE A 1 267 ? -5.585 2.955 6.329 1.00 98.56 267 ILE A CA 1
ATOM 2186 C C . ILE A 1 267 ? -5.411 4.334 5.688 1.00 98.56 267 ILE A C 1
ATOM 2188 O O . ILE A 1 267 ? -6.387 4.936 5.242 1.00 98.56 267 ILE A O 1
ATOM 2192 N N . PRO A 1 268 ? -4.179 4.857 5.570 1.00 97.69 268 PRO A N 1
ATOM 2193 C CA . PRO A 1 268 ? -3.943 6.078 4.809 1.00 97.69 268 PRO A CA 1
ATOM 2194 C C . PRO A 1 268 ? -4.383 5.924 3.350 1.00 97.69 268 PRO A C 1
ATOM 2196 O O . PRO A 1 268 ? -4.027 4.952 2.683 1.00 97.69 268 PRO A O 1
ATOM 2199 N N . PHE A 1 269 ? -5.096 6.922 2.826 1.00 97.25 269 PHE A N 1
ATOM 2200 C CA . PHE A 1 269 ? -5.768 6.850 1.525 1.00 97.25 269 PHE A CA 1
ATOM 2201 C C . PHE A 1 269 ? -4.839 6.499 0.357 1.00 97.25 269 PHE A C 1
ATOM 2203 O O . PHE A 1 269 ? -5.274 5.846 -0.588 1.00 97.25 269 PHE A O 1
ATOM 2210 N N . LYS A 1 270 ? -3.547 6.856 0.418 1.00 95.31 270 LYS A N 1
ATOM 2211 C CA . LYS A 1 270 ? -2.596 6.477 -0.642 1.00 95.31 270 LYS A CA 1
ATOM 2212 C C . LYS A 1 270 ? -2.517 4.966 -0.875 1.00 95.31 270 LYS A C 1
ATOM 2214 O O . LYS A 1 270 ? -2.233 4.549 -1.988 1.00 95.31 270 LYS A O 1
ATOM 2219 N N . TYR A 1 271 ? -2.776 4.158 0.151 1.00 96.38 271 TYR A N 1
ATOM 2220 C CA . TYR A 1 271 ? -2.715 2.702 0.073 1.00 96.38 271 TYR A CA 1
ATOM 2221 C C . TYR A 1 271 ? -4.033 2.065 -0.369 1.00 96.38 271 TYR A C 1
ATOM 2223 O O . TYR A 1 271 ? -4.038 0.901 -0.759 1.00 96.38 271 TYR A O 1
ATOM 2231 N N . TYR A 1 272 ? -5.134 2.820 -0.327 1.00 96.38 272 TYR A N 1
ATOM 2232 C CA . TYR A 1 272 ? -6.486 2.301 -0.517 1.00 96.38 272 TYR A CA 1
ATOM 2233 C C . TYR A 1 272 ? -6.668 1.609 -1.869 1.00 96.38 272 TYR A C 1
ATOM 2235 O O . TYR A 1 272 ? -7.108 0.466 -1.905 1.00 96.38 272 TYR A O 1
ATOM 2243 N N . GLY A 1 273 ? -6.258 2.256 -2.967 1.00 94.50 273 GLY A N 1
ATOM 2244 C CA . GLY A 1 273 ? -6.427 1.708 -4.318 1.00 94.50 273 GLY A CA 1
ATOM 2245 C C . GLY A 1 273 ? -5.697 0.379 -4.537 1.00 94.50 273 GLY A C 1
ATOM 2246 O O . GLY A 1 273 ? -6.278 -0.555 -5.084 1.00 94.50 273 GLY A O 1
ATOM 2247 N N . LEU A 1 274 ? -4.453 0.269 -4.055 1.00 95.38 274 LEU A N 1
ATOM 2248 C CA . LEU A 1 274 ? -3.717 -0.997 -4.078 1.00 95.38 274 LEU A CA 1
ATOM 2249 C C . LEU A 1 274 ? -4.423 -2.038 -3.204 1.00 95.38 274 LEU A C 1
ATOM 2251 O O . LEU A 1 274 ? -4.679 -3.147 -3.656 1.00 95.38 274 LEU A O 1
ATOM 2255 N N . PHE A 1 275 ? -4.775 -1.668 -1.972 1.00 96.81 275 PHE A N 1
ATOM 2256 C CA . PHE A 1 275 ? -5.349 -2.588 -0.998 1.00 96.81 275 PHE A CA 1
ATOM 2257 C C . PHE A 1 275 ? -6.636 -3.254 -1.498 1.00 96.81 275 PHE A C 1
ATOM 2259 O O . PHE A 1 275 ? -6.722 -4.478 -1.481 1.00 96.81 275 PHE A O 1
ATOM 2266 N N . ILE A 1 276 ? -7.601 -2.477 -1.999 1.00 95.38 276 ILE A N 1
ATOM 2267 C CA . ILE A 1 276 ? -8.884 -3.024 -2.475 1.00 95.38 276 ILE A CA 1
ATOM 2268 C C . ILE A 1 276 ? -8.735 -3.830 -3.770 1.00 95.38 276 ILE A C 1
ATOM 2270 O O . ILE A 1 276 ? -9.531 -4.723 -4.034 1.00 95.38 276 ILE A O 1
ATOM 2274 N N . SER A 1 277 ? -7.704 -3.549 -4.575 1.00 93.75 277 SER A N 1
ATOM 2275 C CA . SER A 1 277 ? -7.398 -4.364 -5.754 1.00 93.75 277 SER A CA 1
ATOM 2276 C C . SER A 1 277 ? -6.753 -5.694 -5.379 1.00 93.75 277 SER A C 1
ATOM 2278 O O . SER A 1 277 ? -6.923 -6.672 -6.101 1.00 93.75 277 SER A O 1
ATOM 2280 N N . THR A 1 278 ? -5.968 -5.720 -4.305 1.00 94.00 278 THR A N 1
ATOM 2281 C CA . THR A 1 278 ? -5.257 -6.913 -3.840 1.00 94.00 278 THR A CA 1
ATOM 2282 C C . THR A 1 278 ? -6.141 -7.805 -2.969 1.00 94.00 278 THR A C 1
ATOM 2284 O O . THR A 1 278 ? -6.004 -9.022 -3.021 1.00 94.00 278 THR A O 1
ATOM 2287 N N . ILE A 1 279 ? -7.022 -7.215 -2.157 1.00 95.69 279 ILE A N 1
ATOM 2288 C CA . ILE A 1 279 ? -7.895 -7.923 -1.212 1.00 95.69 279 ILE A CA 1
ATOM 2289 C C . ILE A 1 279 ? -9.342 -7.434 -1.392 1.00 95.69 279 ILE A C 1
ATOM 2291 O O . ILE A 1 279 ? -9.888 -6.747 -0.520 1.00 95.69 279 ILE A O 1
ATOM 2295 N N . PRO A 1 280 ? -9.984 -7.753 -2.531 1.00 95.88 280 PRO A N 1
ATOM 2296 C CA . PRO A 1 280 ? -11.304 -7.220 -2.860 1.00 95.88 280 PRO A CA 1
ATOM 2297 C C . PRO A 1 280 ? -12.378 -7.592 -1.831 1.00 95.88 280 PRO A C 1
ATOM 2299 O O . PRO A 1 280 ? -13.264 -6.778 -1.568 1.00 95.88 280 PRO A O 1
ATOM 2302 N N . GLU A 1 281 ? -12.267 -8.753 -1.176 1.00 97.19 281 GLU A N 1
ATOM 2303 C CA . GLU A 1 281 ? -13.206 -9.210 -0.139 1.00 97.19 281 GLU A CA 1
ATOM 2304 C C . GLU A 1 281 ? -13.272 -8.293 1.096 1.00 97.19 281 GLU A C 1
ATOM 2306 O O . GLU A 1 281 ? -14.292 -8.254 1.781 1.00 97.19 281 GLU A O 1
ATOM 2311 N N . LEU A 1 282 ? -12.229 -7.493 1.359 1.00 97.94 282 LEU A N 1
ATOM 2312 C CA . LEU A 1 282 ? -12.198 -6.554 2.487 1.00 97.94 282 LEU A CA 1
ATOM 2313 C C . LEU A 1 282 ? -12.569 -5.113 2.096 1.00 97.94 282 LEU A C 1
ATOM 2315 O O . LEU A 1 282 ? -12.563 -4.225 2.952 1.00 97.94 282 LEU A O 1
ATOM 2319 N N . THR A 1 283 ? -12.950 -4.858 0.839 1.00 97.50 283 THR A N 1
ATOM 2320 C CA . THR A 1 283 ? -13.261 -3.504 0.327 1.00 97.50 283 THR A CA 1
ATOM 2321 C C . THR A 1 283 ? -14.350 -2.794 1.133 1.00 97.50 283 THR A C 1
ATOM 2323 O O . THR A 1 283 ? -14.229 -1.608 1.453 1.00 97.50 283 THR A O 1
ATOM 2326 N N . ASN A 1 284 ? -15.407 -3.518 1.510 1.00 97.12 284 ASN A N 1
ATOM 2327 C CA . ASN A 1 284 ? -16.532 -2.957 2.266 1.00 97.12 284 ASN A CA 1
ATOM 2328 C C . ASN A 1 284 ? -16.201 -2.717 3.744 1.00 97.12 284 ASN A C 1
ATOM 2330 O O . ASN A 1 284 ? -16.875 -1.932 4.402 1.00 97.12 284 ASN A O 1
ATOM 2334 N N . ARG A 1 285 ? -15.144 -3.357 4.253 1.00 97.06 285 ARG A N 1
ATOM 2335 C CA . ARG A 1 285 ? -14.648 -3.180 5.623 1.00 97.06 285 ARG A CA 1
ATOM 2336 C C . ARG A 1 285 ? -13.511 -2.168 5.721 1.00 97.06 285 ARG A C 1
ATOM 2338 O O . ARG A 1 285 ? -12.961 -1.995 6.803 1.00 97.06 285 ARG A O 1
ATOM 2345 N N . THR A 1 286 ? -13.135 -1.522 4.617 1.00 98.69 286 THR A N 1
ATOM 2346 C CA . THR A 1 286 ? -11.945 -0.669 4.561 1.00 98.69 286 THR A CA 1
ATOM 2347 C C . THR A 1 286 ? -12.291 0.780 4.278 1.00 98.69 286 THR A C 1
ATOM 2349 O O . THR A 1 286 ? -13.057 1.086 3.363 1.00 98.69 286 THR A O 1
ATOM 2352 N N . ILE A 1 287 ? -11.654 1.668 5.037 1.00 98.81 287 ILE A N 1
ATOM 2353 C CA . ILE A 1 287 ? -11.719 3.116 4.899 1.00 98.81 287 ILE A CA 1
ATOM 2354 C C . ILE A 1 287 ? -10.308 3.647 4.637 1.00 98.81 287 ILE A C 1
ATOM 2356 O O . ILE A 1 287 ? -9.406 3.552 5.472 1.00 98.81 287 ILE A O 1
ATOM 2360 N N . GLY A 1 288 ? -10.121 4.229 3.458 1.00 98.38 288 GLY A N 1
ATOM 2361 C CA . GLY A 1 288 ? -8.973 5.048 3.106 1.00 98.38 288 GLY A CA 1
ATOM 2362 C C . GLY A 1 288 ? -9.139 6.473 3.632 1.00 98.38 288 GLY A C 1
ATOM 2363 O O . GLY A 1 288 ? -10.006 7.203 3.165 1.00 98.38 288 GLY A O 1
ATOM 2364 N N . ILE A 1 289 ? -8.278 6.896 4.555 1.00 98.50 289 ILE A N 1
ATOM 2365 C CA . ILE A 1 289 ? -8.339 8.220 5.190 1.00 98.50 289 ILE A CA 1
ATOM 2366 C C . ILE A 1 289 ? -7.319 9.170 4.533 1.00 98.50 289 ILE A C 1
ATOM 2368 O O . ILE A 1 289 ? -6.111 8.894 4.576 1.00 98.50 289 ILE A O 1
ATOM 2372 N N . PRO A 1 290 ? -7.755 10.268 3.882 1.00 97.62 290 PRO A N 1
ATOM 2373 C CA . PRO A 1 290 ? -6.870 11.295 3.338 1.00 97.62 290 PRO A CA 1
ATOM 2374 C C . PRO A 1 290 ? -5.928 11.886 4.386 1.00 97.62 290 PRO A C 1
ATOM 2376 O O . PRO A 1 290 ? -6.173 11.818 5.588 1.00 97.62 290 PRO A O 1
ATOM 2379 N N . TYR A 1 291 ? -4.834 12.494 3.935 1.00 96.69 291 TYR A N 1
ATOM 2380 C CA . TYR A 1 291 ? -3.902 13.156 4.839 1.00 96.69 291 TYR A CA 1
ATOM 2381 C C . TYR A 1 291 ? -3.129 14.283 4.165 1.00 96.69 291 TYR A C 1
ATOM 2383 O O . TYR A 1 291 ? -2.923 14.290 2.948 1.00 96.69 291 TYR A O 1
ATOM 2391 N N . MET A 1 292 ? -2.640 15.211 4.984 1.00 94.81 292 MET A N 1
ATOM 2392 C CA . MET A 1 292 ? -1.817 16.343 4.574 1.00 94.81 292 MET A CA 1
ATOM 2393 C C . MET A 1 292 ? -0.638 16.526 5.532 1.00 94.81 292 MET A C 1
ATOM 2395 O O . MET A 1 292 ? -0.732 16.299 6.737 1.00 94.81 292 MET A O 1
ATOM 2399 N N . LYS A 1 293 ? 0.503 16.964 4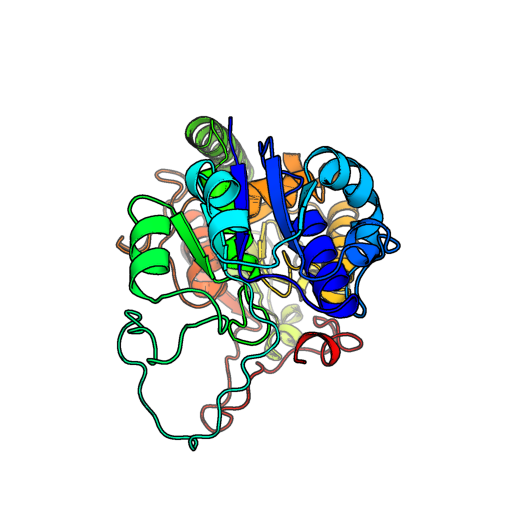.995 1.00 90.69 293 LYS A N 1
ATOM 2400 C CA . LYS A 1 293 ? 1.716 17.189 5.795 1.00 90.69 293 LYS A CA 1
ATOM 2401 C C . LYS A 1 293 ? 1.610 18.444 6.671 1.00 90.69 293 LYS A C 1
ATOM 2403 O O . LYS A 1 293 ? 1.962 18.423 7.849 1.00 90.69 293 LYS A O 1
ATOM 2408 N N . ASN A 1 294 ? 1.118 19.532 6.084 1.00 92.38 294 ASN A N 1
ATOM 2409 C CA . ASN A 1 294 ? 1.105 20.863 6.686 1.00 92.38 294 ASN A CA 1
ATOM 2410 C C . ASN A 1 294 ? -0.313 21.215 7.152 1.00 92.38 294 ASN A C 1
ATOM 2412 O O . ASN A 1 294 ? -0.961 22.073 6.565 1.00 92.38 294 ASN A O 1
ATOM 2416 N N . ARG A 1 295 ? -0.805 20.503 8.167 1.00 93.88 295 ARG A N 1
ATOM 2417 C CA . ARG A 1 295 ? -2.061 20.828 8.853 1.00 93.88 295 ARG A CA 1
ATOM 2418 C C . ARG A 1 295 ? -1.922 20.674 10.360 1.00 93.88 295 ARG A C 1
ATOM 2420 O O . ARG A 1 295 ? -1.016 19.968 10.817 1.00 93.88 295 ARG A O 1
ATOM 2427 N N . GLU A 1 296 ? -2.838 21.277 11.100 1.00 96.19 296 GLU A N 1
ATOM 2428 C CA . GLU A 1 296 ? -2.984 21.041 12.532 1.00 96.19 296 GLU A CA 1
ATOM 2429 C C . GLU A 1 296 ? -3.525 19.639 12.824 1.00 96.19 296 GLU A C 1
ATOM 2431 O O . GLU A 1 296 ? -4.057 18.946 11.943 1.00 96.19 296 GLU A O 1
ATOM 2436 N N . TRP A 1 297 ? -3.338 19.212 14.072 1.00 95.56 297 TRP A N 1
ATOM 2437 C CA . TRP A 1 297 ? -3.899 17.966 14.575 1.00 95.56 297 TRP A CA 1
ATOM 2438 C C . TRP A 1 297 ? -5.419 17.955 14.431 1.00 95.56 297 TRP A C 1
ATOM 2440 O O . TRP A 1 297 ? -6.082 18.966 14.643 1.00 95.56 297 TRP A O 1
ATOM 2450 N N . ASN A 1 298 ? -5.961 16.799 14.055 1.00 96.12 298 ASN A N 1
ATOM 2451 C CA . ASN A 1 298 ? -7.386 16.618 13.831 1.00 96.12 298 ASN A CA 1
ATOM 2452 C C . ASN A 1 298 ? -7.900 15.464 14.691 1.00 96.12 298 ASN A C 1
ATOM 2454 O O . ASN A 1 298 ? -7.513 14.316 14.478 1.00 96.12 298 ASN A O 1
ATOM 2458 N N . PHE A 1 299 ? -8.768 15.793 15.644 1.00 97.06 299 PHE A N 1
ATOM 2459 C CA . PHE A 1 299 ? -9.457 14.857 16.536 1.00 97.06 299 PHE A CA 1
ATOM 2460 C C . PHE A 1 299 ? -10.973 14.905 16.295 1.00 97.06 299 PHE A C 1
ATOM 2462 O O . PHE A 1 299 ? -11.773 14.712 17.200 1.00 97.06 299 PHE A O 1
ATOM 2469 N N . SER A 1 300 ? -11.392 15.260 15.081 1.00 96.62 300 SER A N 1
ATOM 2470 C CA . SER A 1 300 ? -12.794 15.277 14.651 1.00 96.62 300 SER A CA 1
ATOM 2471 C C . SER A 1 300 ? -12.884 14.828 13.195 1.00 96.62 300 SER A C 1
ATOM 2473 O O . SER A 1 300 ? -13.343 15.560 12.314 1.00 96.62 300 SER A O 1
ATOM 2475 N N . LEU A 1 301 ? -12.407 13.606 12.932 1.00 97.75 301 LEU A N 1
ATOM 2476 C CA . LEU A 1 301 ? -12.426 13.003 11.594 1.00 97.75 301 LEU A CA 1
ATOM 2477 C C . LEU A 1 301 ? -13.850 12.786 11.056 1.00 97.75 301 LEU A C 1
ATOM 2479 O O . LEU A 1 301 ? -14.035 12.614 9.856 1.00 97.75 301 LEU A O 1
ATOM 2483 N N . ASP A 1 302 ? -14.853 12.829 11.934 1.00 95.75 302 ASP A N 1
ATOM 2484 C CA . ASP A 1 302 ? -16.279 12.811 11.606 1.00 95.75 302 ASP A CA 1
ATOM 248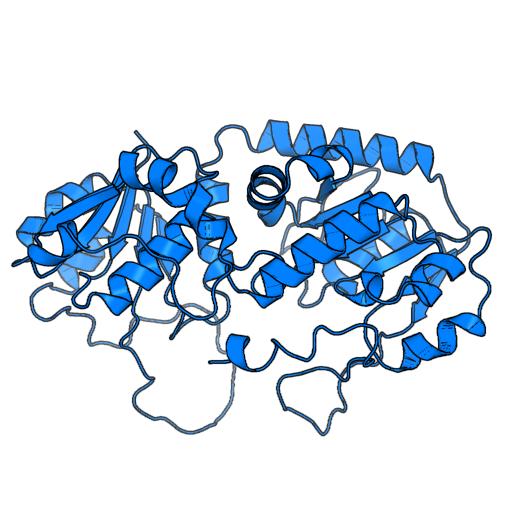5 C C . ASP A 1 302 ? -16.754 14.105 10.931 1.00 95.75 302 ASP A C 1
ATOM 2487 O O . ASP A 1 302 ? -17.750 14.082 10.213 1.00 95.75 302 ASP A O 1
ATOM 2491 N N . LYS A 1 303 ? -16.034 15.216 11.126 1.00 95.75 303 LYS A N 1
ATOM 2492 C CA . LYS A 1 303 ? -16.325 16.524 10.516 1.00 95.75 303 LYS A CA 1
ATOM 2493 C C . LYS A 1 303 ? -15.411 16.844 9.334 1.00 95.75 303 LYS A C 1
ATOM 2495 O O . LYS A 1 303 ? -15.843 17.476 8.377 1.00 95.75 303 LYS A O 1
ATOM 2500 N N . ASP A 1 304 ? -14.152 16.421 9.410 1.00 96.38 304 ASP A N 1
ATOM 2501 C CA . ASP A 1 304 ? -13.138 16.596 8.366 1.00 96.38 304 ASP A CA 1
ATOM 2502 C C . ASP A 1 304 ? -12.277 15.329 8.284 1.00 96.38 304 ASP A C 1
ATOM 2504 O O . ASP A 1 304 ? -11.381 15.137 9.109 1.00 96.38 304 ASP A O 1
ATOM 2508 N N . LEU A 1 305 ? -12.527 14.449 7.306 1.00 97.75 305 LEU A N 1
ATOM 2509 C CA . LEU A 1 305 ? -11.800 13.182 7.158 1.00 97.75 305 LEU A CA 1
ATOM 2510 C C . LEU A 1 305 ? -10.416 13.398 6.542 1.00 97.75 305 LEU A C 1
ATOM 2512 O O . LEU A 1 305 ? -10.159 13.081 5.377 1.00 97.75 305 LEU A O 1
ATOM 2516 N N . ASN A 1 306 ? -9.497 13.957 7.323 1.00 97.75 306 ASN A N 1
ATOM 2517 C CA . ASN A 1 306 ? -8.144 14.203 6.858 1.00 97.75 306 ASN A CA 1
ATOM 2518 C C . ASN A 1 306 ? -7.138 14.268 8.026 1.00 97.75 306 ASN A C 1
ATOM 2520 O O . ASN A 1 306 ? -7.318 14.992 9.006 1.00 97.75 306 ASN A O 1
ATOM 2524 N N . LEU A 1 307 ? -6.068 13.476 7.920 1.00 97.56 307 LEU A N 1
ATOM 2525 C CA . LEU A 1 307 ? -5.047 13.281 8.955 1.00 97.56 307 LEU A CA 1
ATOM 2526 C C . LEU A 1 307 ? -3.830 14.188 8.755 1.00 97.56 307 LEU A C 1
ATOM 2528 O O . LEU A 1 307 ? -3.469 14.552 7.634 1.00 97.56 307 LEU A O 1
ATOM 2532 N N . LYS A 1 308 ? -3.104 14.467 9.840 1.00 96.88 308 LYS A N 1
ATOM 2533 C CA . LYS A 1 308 ? -1.750 15.034 9.781 1.00 96.88 308 LYS A CA 1
ATOM 2534 C C . LYS A 1 308 ? -0.729 13.911 9.592 1.00 96.88 308 LYS A C 1
ATOM 2536 O O . LYS A 1 308 ? -0.701 12.971 10.375 1.00 96.88 308 LYS A O 1
ATOM 2541 N N . THR A 1 309 ? 0.146 14.003 8.590 1.00 94.69 309 THR A N 1
ATOM 2542 C CA . THR A 1 309 ? 1.208 12.995 8.406 1.00 94.69 309 THR A CA 1
ATOM 2543 C C . THR A 1 309 ? 2.253 13.055 9.521 1.00 94.69 309 THR A C 1
ATOM 2545 O O . THR A 1 309 ? 2.820 14.117 9.782 1.00 94.69 309 THR A O 1
ATOM 2548 N N . THR A 1 310 ? 2.586 11.902 10.104 1.00 93.81 310 THR A N 1
ATOM 2549 C CA . THR A 1 310 ? 3.671 11.749 11.087 1.00 93.81 310 THR A CA 1
ATOM 2550 C C . THR A 1 310 ? 4.532 10.516 10.785 1.00 93.81 310 THR A C 1
ATOM 2552 O O . THR A 1 310 ? 4.337 9.837 9.777 1.00 93.81 310 THR A O 1
ATOM 2555 N N . ALA A 1 311 ? 5.536 10.251 11.627 1.00 88.31 311 ALA A N 1
ATOM 2556 C CA . ALA A 1 311 ? 6.531 9.202 11.400 1.00 88.31 311 ALA A CA 1
ATOM 2557 C C . ALA A 1 311 ? 6.104 7.790 11.848 1.00 88.31 311 ALA A C 1
ATOM 2559 O O . ALA A 1 311 ? 6.799 6.831 11.526 1.00 88.31 311 ALA A O 1
ATOM 2560 N N . ASN A 1 312 ? 5.012 7.635 12.604 1.00 91.06 312 ASN A N 1
ATOM 2561 C CA . ASN A 1 312 ? 4.576 6.336 13.128 1.00 91.06 312 ASN A CA 1
ATOM 2562 C C . ASN A 1 312 ? 3.048 6.205 13.121 1.00 91.06 312 ASN A C 1
ATOM 2564 O O . ASN A 1 312 ? 2.340 7.204 13.204 1.00 91.06 312 ASN A O 1
ATOM 2568 N N . ILE A 1 313 ? 2.544 4.968 13.053 1.00 94.69 313 ILE A N 1
ATOM 2569 C CA . ILE A 1 313 ? 1.102 4.682 12.951 1.00 94.69 313 ILE A CA 1
ATOM 2570 C C . ILE A 1 313 ? 0.294 5.214 14.144 1.00 94.69 313 ILE A C 1
ATOM 2572 O O . ILE A 1 313 ? -0.837 5.666 13.958 1.00 94.69 313 ILE A O 1
ATOM 2576 N N . LEU A 1 314 ? 0.892 5.214 15.343 1.00 96.50 314 LEU A N 1
ATOM 2577 C CA . LEU A 1 314 ? 0.244 5.652 16.576 1.00 96.50 314 LEU A CA 1
ATOM 2578 C C . LEU A 1 314 ? -0.201 7.112 16.463 1.00 96.50 314 LEU A C 1
ATOM 2580 O O . LEU A 1 314 ? -1.375 7.433 16.610 1.00 96.50 314 LEU A O 1
ATOM 2584 N N . THR A 1 315 ? 0.739 7.991 16.131 1.00 96.00 315 THR A N 1
ATOM 2585 C CA . THR A 1 315 ? 0.467 9.422 15.959 1.00 96.00 315 THR A CA 1
ATOM 2586 C C . THR A 1 315 ? -0.183 9.740 14.616 1.00 96.00 315 THR A C 1
ATOM 2588 O O . THR A 1 315 ? -0.920 10.711 14.523 1.00 96.00 315 THR A O 1
ATOM 2591 N N . PHE A 1 316 ? 0.056 8.936 13.578 1.00 97.00 316 PHE A N 1
ATOM 2592 C CA . PHE A 1 316 ? -0.476 9.212 12.245 1.00 97.00 316 PHE A CA 1
ATOM 2593 C C . PHE A 1 316 ? -1.973 8.902 12.146 1.00 97.00 316 PHE A C 1
ATOM 2595 O O . PHE A 1 316 ? -2.710 9.666 11.531 1.00 97.00 316 PHE A O 1
ATOM 2602 N N . VAL A 1 317 ? -2.422 7.784 12.726 1.00 98.12 317 VAL A N 1
ATOM 2603 C CA . VAL A 1 317 ? -3.780 7.260 12.508 1.00 98.12 317 VAL A CA 1
ATOM 2604 C C . VAL A 1 317 ? -4.488 6.927 13.822 1.00 98.12 317 VAL A C 1
ATOM 2606 O O . VAL A 1 317 ? -5.634 7.332 13.998 1.00 98.12 317 VAL A O 1
ATOM 2609 N N . MET A 1 318 ? -3.831 6.234 14.762 1.00 98.56 318 MET A N 1
ATOM 2610 C CA . MET A 1 318 ? -4.511 5.721 15.963 1.00 98.56 318 MET A CA 1
ATOM 2611 C C . MET A 1 318 ? -5.021 6.837 16.882 1.00 98.56 318 MET A C 1
ATOM 2613 O O . MET A 1 318 ? -6.198 6.841 17.220 1.00 98.56 318 MET A O 1
ATOM 2617 N N . ILE A 1 319 ? -4.167 7.794 17.267 1.00 98.44 319 ILE A N 1
ATOM 2618 C CA . ILE A 1 319 ? -4.551 8.891 18.173 1.00 98.44 319 ILE A CA 1
ATOM 2619 C C . ILE A 1 319 ? -5.629 9.795 17.539 1.00 98.44 319 ILE A C 1
ATOM 2621 O O . ILE A 1 319 ? -6.618 10.063 18.219 1.00 98.44 319 ILE A O 1
ATOM 2625 N N . PRO A 1 320 ? -5.525 10.236 16.265 1.00 98.31 320 PRO A N 1
ATOM 2626 C CA . PRO A 1 320 ? -6.603 10.980 15.601 1.00 98.31 320 PRO A CA 1
ATOM 2627 C C . PRO A 1 320 ? -7.962 10.267 15.610 1.00 98.31 320 PRO A C 1
ATOM 2629 O O . PRO A 1 320 ? -8.987 10.891 15.890 1.00 98.31 320 PRO A O 1
ATOM 2632 N N . LEU A 1 321 ? -7.981 8.954 15.347 1.00 98.62 321 LEU A N 1
ATOM 2633 C CA . LEU A 1 321 ? -9.203 8.150 15.425 1.00 98.62 321 LEU A CA 1
ATOM 2634 C C . LEU A 1 321 ? -9.729 8.073 16.858 1.00 98.62 321 LEU A C 1
ATOM 2636 O O . LEU A 1 321 ? -10.906 8.324 17.089 1.00 98.62 321 LEU A O 1
ATOM 2640 N N . ALA A 1 322 ? -8.858 7.790 17.824 1.00 98.62 322 ALA A N 1
ATOM 2641 C CA . ALA A 1 322 ? -9.222 7.712 19.232 1.00 98.62 322 ALA A CA 1
ATOM 2642 C C . ALA A 1 322 ? -9.843 9.021 19.734 1.00 98.62 322 ALA A C 1
ATOM 2644 O O . ALA A 1 322 ? -10.942 9.002 20.275 1.00 98.62 322 ALA A O 1
ATOM 2645 N N . GLY A 1 323 ? -9.190 10.156 19.467 1.00 98.31 323 GLY A N 1
ATOM 2646 C CA . GLY A 1 323 ? -9.675 11.483 19.854 1.00 98.31 323 GLY A CA 1
ATOM 2647 C C . GLY A 1 323 ? -10.952 11.908 19.124 1.00 98.31 323 GLY A C 1
ATOM 2648 O O . GLY A 1 323 ? -11.700 12.727 19.643 1.00 98.31 323 GLY A O 1
ATOM 2649 N N . THR A 1 324 ? -11.246 11.318 17.959 1.00 98.56 324 THR A N 1
ATOM 2650 C CA . THR A 1 324 ? -12.537 11.518 17.280 1.00 98.56 324 THR A CA 1
ATOM 2651 C C . THR A 1 324 ? -13.688 10.903 18.073 1.00 98.56 324 THR A C 1
ATOM 2653 O O . THR A 1 324 ? -14.790 11.453 18.080 1.00 98.56 324 THR A O 1
ATOM 2656 N N . PHE A 1 325 ? -13.461 9.779 18.751 1.00 98.56 325 PHE A N 1
ATOM 2657 C CA . PHE A 1 325 ? -14.522 8.991 19.377 1.00 98.56 325 PHE A CA 1
ATOM 2658 C C . PHE A 1 325 ? -14.512 9.009 20.905 1.00 98.56 325 PHE A C 1
ATOM 2660 O O . PHE A 1 325 ? -15.533 8.659 21.489 1.00 98.56 325 PHE A O 1
ATOM 2667 N N . ALA A 1 326 ? -13.417 9.407 21.555 1.00 98.31 326 ALA A N 1
ATOM 2668 C CA . ALA A 1 326 ? -13.272 9.345 23.006 1.00 98.31 326 ALA A CA 1
ATOM 2669 C C . ALA A 1 326 ? -12.560 10.563 23.609 1.00 98.31 326 ALA A C 1
ATOM 2671 O O . ALA A 1 326 ? -11.720 11.189 22.965 1.00 98.31 326 ALA A O 1
ATOM 2672 N N . GLY A 1 327 ? -12.886 10.866 24.871 1.00 96.44 327 GLY A N 1
ATOM 2673 C CA . GLY A 1 327 ? -12.246 11.934 25.651 1.00 96.44 327 GLY A CA 1
ATOM 2674 C C . GLY A 1 327 ? -10.976 11.496 26.390 1.00 96.44 327 GLY A C 1
ATOM 2675 O O . GLY A 1 327 ? -10.112 12.322 26.668 1.00 96.44 327 GLY A O 1
ATOM 2676 N N . GLU A 1 328 ? -10.838 10.200 26.679 1.00 97.75 328 GLU A N 1
ATOM 2677 C CA . GLU A 1 328 ? -9.663 9.609 27.329 1.00 97.75 328 GLU A CA 1
ATOM 2678 C C . GLU A 1 328 ? -9.004 8.563 26.421 1.00 97.75 328 GLU A C 1
ATOM 2680 O O . GLU A 1 328 ? -9.694 7.771 25.777 1.00 97.75 328 GLU A O 1
ATOM 2685 N N . ILE A 1 329 ? -7.667 8.516 26.394 1.00 98.31 329 ILE A N 1
ATOM 2686 C CA . ILE A 1 329 ? -6.906 7.573 25.560 1.00 98.31 329 ILE A CA 1
ATOM 2687 C C . ILE A 1 329 ? -5.881 6.826 26.421 1.00 98.31 329 ILE A C 1
ATOM 2689 O O . ILE A 1 329 ? -4.969 7.433 26.979 1.00 98.31 329 ILE A O 1
ATOM 2693 N N . GLY A 1 330 ? -6.022 5.503 26.502 1.00 97.69 330 GLY A N 1
ATOM 2694 C CA . GLY A 1 330 ? -5.049 4.582 27.087 1.00 97.69 330 GLY A CA 1
ATOM 2695 C C . GLY A 1 330 ? -4.142 3.955 26.026 1.00 97.69 330 GLY A C 1
ATOM 2696 O O . GLY A 1 330 ? -4.560 3.734 24.890 1.00 97.69 330 GLY A O 1
ATOM 2697 N N . PHE A 1 331 ? -2.902 3.635 26.399 1.00 97.44 331 PHE A N 1
ATOM 2698 C CA . PHE A 1 331 ? -1.890 3.076 25.497 1.00 97.44 331 PHE A CA 1
ATOM 2699 C C . PHE A 1 331 ? -1.334 1.763 26.050 1.00 97.44 331 PHE A C 1
ATOM 2701 O O . PHE A 1 331 ? -0.915 1.712 27.204 1.00 97.44 331 PHE A O 1
ATOM 2708 N N . LEU A 1 332 ? -1.293 0.722 25.219 1.00 96.50 332 LEU A N 1
ATOM 2709 C CA . LEU A 1 332 ? -0.673 -0.569 25.518 1.00 96.50 332 LEU A CA 1
ATOM 2710 C C . LEU A 1 332 ? 0.203 -1.013 24.341 1.00 96.50 332 LEU A C 1
ATOM 2712 O O . LEU A 1 332 ? -0.162 -0.837 23.179 1.00 96.50 332 LEU A O 1
ATOM 2716 N N . GLY A 1 333 ? 1.362 -1.608 24.622 1.00 95.19 333 GLY A N 1
ATOM 2717 C CA . GLY A 1 333 ? 2.292 -2.052 23.578 1.00 95.19 333 GLY A CA 1
ATOM 2718 C C . GLY A 1 333 ? 2.972 -0.904 22.824 1.00 95.19 333 GLY A C 1
ATOM 2719 O O . GLY A 1 333 ? 3.452 -1.089 21.706 1.00 95.19 333 GLY A O 1
ATOM 2720 N N . CYS A 1 334 ? 2.988 0.294 23.409 1.00 93.75 334 CYS A N 1
ATOM 2721 C CA . CYS A 1 334 ? 3.596 1.505 22.852 1.00 93.75 334 CYS A CA 1
ATOM 2722 C C . CYS A 1 334 ? 4.966 1.793 23.491 1.00 93.75 334 CYS A C 1
ATOM 2724 O O . CYS A 1 334 ? 5.308 2.945 23.734 1.00 93.75 334 CYS A O 1
ATOM 2726 N N . ASP A 1 335 ? 5.737 0.745 23.786 1.00 90.06 335 ASP A N 1
ATOM 2727 C CA . ASP A 1 335 ? 6.944 0.787 24.629 1.00 90.06 335 ASP A CA 1
ATOM 2728 C C . ASP A 1 335 ? 8.096 1.627 24.061 1.00 90.06 335 ASP A C 1
ATOM 2730 O O . ASP A 1 335 ? 8.995 2.052 24.781 1.00 90.06 335 ASP A O 1
ATOM 2734 N N . GLY A 1 336 ? 8.081 1.882 22.757 1.00 82.62 336 GLY A N 1
ATOM 2735 C CA . GLY A 1 336 ? 9.145 2.616 22.097 1.00 82.62 336 GLY A CA 1
ATOM 2736 C C . GLY A 1 336 ? 10.416 1.777 21.889 1.00 82.62 336 GLY A C 1
ATOM 2737 O O . GLY A 1 336 ? 10.369 0.548 21.829 1.00 82.62 336 GLY A O 1
ATOM 2738 N N . ARG A 1 337 ? 11.554 2.450 21.688 1.00 71.31 337 ARG A N 1
ATOM 2739 C CA . ARG A 1 337 ? 12.885 1.820 21.645 1.00 71.31 337 ARG A CA 1
ATOM 2740 C C . ARG A 1 337 ? 13.695 2.304 22.839 1.00 71.31 337 ARG A C 1
ATOM 2742 O O . ARG A 1 337 ? 13.585 3.492 23.156 1.00 71.31 337 ARG A O 1
ATOM 2749 N N . PRO A 1 338 ? 14.535 1.450 23.448 1.00 71.50 338 PRO A N 1
ATOM 2750 C CA . PRO A 1 338 ? 15.550 1.924 24.377 1.00 71.50 338 PRO A CA 1
ATOM 2751 C C . PRO A 1 338 ? 16.411 2.999 23.702 1.00 71.50 338 PRO A C 1
ATOM 2753 O O . PRO A 1 338 ? 16.825 2.829 22.556 1.00 71.50 338 PRO A O 1
ATOM 2756 N N . LEU A 1 339 ? 16.679 4.108 24.397 1.00 67.75 339 LEU A N 1
ATOM 2757 C CA . LEU A 1 339 ? 17.465 5.226 23.848 1.00 67.75 339 LEU A CA 1
ATOM 2758 C C . LEU A 1 339 ? 18.901 4.810 23.483 1.00 67.75 339 LEU A C 1
ATOM 2760 O O . LEU A 1 339 ? 19.476 5.350 22.539 1.00 67.75 339 LEU A O 1
ATOM 2764 N N . GLU A 1 340 ? 19.435 3.816 24.194 1.00 66.19 340 GLU A N 1
ATOM 2765 C CA . GLU A 1 340 ? 20.773 3.243 23.997 1.00 66.19 340 GLU A CA 1
ATOM 2766 C C . GLU A 1 340 ? 20.851 2.288 22.788 1.00 66.19 340 GLU A C 1
ATOM 2768 O O . GLU A 1 340 ? 21.929 2.003 22.264 1.00 66.19 340 GLU A O 1
ATOM 2773 N N . GLU A 1 341 ? 19.710 1.802 22.289 1.00 58.28 341 GLU A N 1
ATOM 2774 C CA . GLU A 1 341 ? 19.645 0.838 21.191 1.00 58.28 341 GLU A CA 1
ATOM 2775 C C . GLU A 1 341 ? 19.219 1.517 19.887 1.00 58.28 341 GLU A C 1
ATOM 2777 O O . GLU A 1 341 ? 18.050 1.573 19.512 1.00 58.28 341 GLU A O 1
ATOM 2782 N N . ASN A 1 342 ? 20.206 1.992 19.126 1.00 50.75 342 ASN A N 1
ATOM 2783 C CA . ASN A 1 342 ? 19.975 2.610 17.815 1.00 50.75 342 ASN A CA 1
ATOM 2784 C C . ASN A 1 342 ? 19.951 1.590 16.652 1.00 50.75 342 ASN A C 1
ATOM 2786 O O . ASN A 1 342 ? 20.174 1.942 15.490 1.00 50.75 342 ASN A O 1
ATOM 2790 N N . LYS A 1 343 ? 19.718 0.301 16.949 1.00 52.25 343 LYS A N 1
ATOM 2791 C CA . LYS A 1 343 ? 19.515 -0.743 15.930 1.00 52.25 343 LYS A CA 1
ATOM 2792 C C . LYS A 1 343 ? 18.043 -0.777 15.493 1.00 52.25 343 LYS A C 1
ATOM 2794 O O . LYS A 1 343 ? 17.140 -0.298 16.168 1.00 52.25 343 LYS A O 1
ATOM 2799 N N . TYR A 1 344 ? 17.812 -1.242 14.268 1.00 47.81 344 TYR A N 1
ATOM 2800 C CA . TYR A 1 344 ? 16.696 -0.792 13.431 1.00 47.81 344 TYR A CA 1
ATOM 2801 C C . TYR A 1 344 ? 15.273 -1.234 13.859 1.00 47.81 344 TYR A C 1
ATOM 2803 O O . TYR A 1 344 ? 14.314 -0.673 13.326 1.00 47.81 344 TYR A O 1
ATOM 2811 N N . PHE A 1 345 ? 15.082 -2.154 14.811 1.00 50.94 345 PHE A N 1
ATOM 2812 C CA . PHE A 1 345 ? 13.754 -2.686 15.170 1.00 50.94 345 PHE A CA 1
ATOM 2813 C C . PHE A 1 345 ? 13.285 -2.318 16.583 1.00 50.94 345 PHE A C 1
ATOM 2815 O O . PHE A 1 345 ? 14.089 -2.124 17.485 1.00 50.94 345 PHE A O 1
ATOM 2822 N N . TRP A 1 346 ? 11.963 -2.186 16.746 1.00 50.66 346 TRP A N 1
ATOM 2823 C CA . TRP A 1 346 ? 11.312 -2.057 18.053 1.00 50.66 346 TRP A CA 1
ATOM 2824 C C . TRP A 1 346 ? 11.351 -3.415 18.768 1.00 50.66 346 TRP A C 1
ATOM 2826 O O . TRP A 1 346 ? 11.396 -4.452 18.104 1.00 50.66 346 TRP A O 1
ATOM 2836 N N . GLY A 1 347 ? 11.294 -3.437 20.100 1.00 48.09 347 GLY A N 1
ATOM 2837 C CA . GLY A 1 347 ? 10.964 -4.676 20.802 1.00 48.09 347 GLY A CA 1
ATOM 2838 C C . GLY A 1 347 ? 9.549 -5.099 20.406 1.00 48.09 347 GLY A C 1
ATOM 2839 O O . GLY A 1 347 ? 8.615 -4.318 20.568 1.00 48.09 347 GLY A O 1
ATOM 2840 N N . HIS A 1 348 ? 9.385 -6.300 19.855 1.00 54.25 348 HIS A N 1
ATOM 2841 C CA . HIS A 1 348 ? 8.077 -6.850 19.496 1.00 54.25 348 HIS A CA 1
ATOM 2842 C C . HIS A 1 348 ? 7.727 -8.010 20.425 1.00 54.25 348 HIS A C 1
ATOM 2844 O O . HIS A 1 348 ? 8.589 -8.822 20.772 1.00 54.25 348 HIS A O 1
ATOM 2850 N N . ASN A 1 349 ? 6.457 -8.116 20.815 1.00 63.56 349 ASN A N 1
ATOM 2851 C CA . ASN A 1 349 ? 5.972 -9.322 21.472 1.00 63.56 349 ASN A CA 1
ATOM 2852 C C . ASN A 1 349 ? 5.982 -10.495 20.470 1.00 63.56 349 ASN A C 1
ATOM 2854 O O . ASN A 1 349 ? 5.547 -10.351 19.329 1.00 63.56 349 ASN A O 1
ATOM 2858 N N . LYS A 1 350 ? 6.463 -11.672 20.896 1.00 67.38 350 LYS A N 1
ATOM 2859 C CA . LYS A 1 350 ? 6.590 -12.862 20.033 1.00 67.38 350 LYS A CA 1
ATOM 2860 C C . LYS A 1 350 ? 5.261 -13.315 19.417 1.00 67.38 350 LYS A C 1
ATOM 2862 O O . LYS A 1 350 ? 5.281 -13.876 18.330 1.00 67.38 350 LYS A O 1
ATOM 2867 N N . LYS A 1 351 ? 4.127 -13.072 20.087 1.00 70.62 351 LYS A N 1
ATOM 2868 C CA . LYS A 1 351 ? 2.790 -13.419 19.576 1.00 70.62 351 LYS A CA 1
ATOM 2869 C C . LYS A 1 351 ? 2.270 -12.442 18.519 1.00 70.62 351 LYS A C 1
ATOM 2871 O O . LYS A 1 351 ? 1.403 -12.800 17.735 1.00 70.62 351 LYS A O 1
ATOM 2876 N N . THR A 1 352 ? 2.799 -11.220 18.476 1.00 62.22 352 THR A N 1
ATOM 2877 C CA . THR A 1 352 ? 2.315 -10.149 17.593 1.00 62.22 352 THR A CA 1
ATOM 2878 C C . THR A 1 352 ? 3.286 -9.856 16.453 1.00 62.22 352 THR A C 1
ATOM 2880 O O . THR A 1 352 ? 3.232 -8.779 15.867 1.00 62.22 352 THR A O 1
ATOM 2883 N N . GLN A 1 353 ? 4.181 -10.788 16.113 1.00 72.31 353 GLN A N 1
ATOM 2884 C CA . GLN A 1 353 ? 5.188 -10.617 15.064 1.00 72.31 353 GLN A CA 1
ATOM 2885 C C . GLN A 1 353 ? 5.298 -11.874 14.194 1.00 72.31 353 GLN A C 1
ATOM 2887 O O . GLN A 1 353 ? 5.287 -12.992 14.697 1.00 72.31 353 GLN A O 1
ATOM 2892 N N . ILE A 1 354 ? 5.470 -11.691 12.882 1.00 71.88 354 ILE A N 1
ATOM 2893 C CA . ILE A 1 354 ? 5.806 -12.773 11.942 1.00 71.88 354 ILE A CA 1
ATOM 2894 C C . ILE A 1 354 ? 7.334 -12.929 11.960 1.00 71.88 354 ILE A C 1
ATOM 2896 O O . ILE A 1 354 ? 8.050 -12.175 11.299 1.00 71.88 354 ILE A O 1
ATOM 2900 N N . THR A 1 355 ? 7.842 -13.826 12.802 1.00 65.56 355 THR A N 1
ATOM 2901 C CA . THR A 1 355 ? 9.274 -13.915 13.142 1.00 65.56 355 THR A CA 1
ATOM 2902 C C . THR A 1 355 ? 10.114 -14.676 12.113 1.00 65.56 355 THR A C 1
ATOM 2904 O O . THR A 1 355 ? 11.276 -14.338 11.921 1.00 65.56 355 THR A O 1
ATOM 2907 N N . ASP A 1 356 ? 9.537 -15.645 11.406 1.00 66.44 356 ASP A N 1
ATOM 2908 C CA . ASP A 1 356 ? 10.213 -16.553 10.465 1.00 66.44 356 ASP A CA 1
ATOM 2909 C C . ASP A 1 356 ? 10.583 -15.911 9.115 1.00 66.44 356 ASP A C 1
ATOM 2911 O O . ASP A 1 356 ? 11.429 -16.424 8.386 1.00 66.44 356 ASP A O 1
ATOM 2915 N N . LYS A 1 357 ? 9.968 -14.773 8.771 1.00 57.81 357 LYS A N 1
ATOM 2916 C CA . LYS A 1 357 ? 10.135 -14.108 7.461 1.00 57.81 357 LYS A CA 1
ATOM 2917 C C . LYS A 1 357 ? 10.742 -12.710 7.535 1.00 57.81 357 LYS A C 1
ATOM 2919 O O . LYS A 1 357 ? 10.738 -11.982 6.542 1.00 57.81 357 LYS A O 1
ATOM 2924 N N . MET A 1 358 ? 11.226 -12.312 8.707 1.00 56.00 358 MET A N 1
ATOM 2925 C CA . MET A 1 358 ? 11.707 -10.953 8.954 1.00 56.00 358 MET A CA 1
ATOM 2926 C C . MET A 1 358 ? 13.087 -10.693 8.325 1.00 56.00 358 MET A C 1
ATOM 2928 O O . MET A 1 358 ? 13.303 -9.627 7.751 1.00 56.00 358 MET A O 1
ATOM 2932 N N . ASP A 1 359 ? 13.987 -11.680 8.360 1.00 47.59 359 ASP A N 1
ATOM 2933 C CA . ASP A 1 359 ? 15.381 -11.525 7.913 1.00 47.59 359 ASP A CA 1
ATOM 2934 C C . ASP A 1 359 ? 15.517 -11.395 6.387 1.00 47.59 359 ASP A C 1
ATOM 2936 O O . ASP A 1 359 ? 16.387 -10.679 5.891 1.00 47.59 359 ASP A O 1
ATOM 2940 N N . PHE A 1 360 ? 14.601 -12.001 5.624 1.00 46.72 360 PHE A N 1
ATOM 2941 C CA . PHE A 1 360 ? 14.564 -11.898 4.159 1.00 46.72 360 PHE A CA 1
ATOM 2942 C C . PHE A 1 360 ? 14.020 -10.561 3.642 1.00 46.72 360 PHE A C 1
ATOM 2944 O O . PHE A 1 360 ? 14.174 -10.262 2.464 1.00 46.72 360 PHE A O 1
ATOM 2951 N N . GLN A 1 361 ? 13.379 -9.752 4.491 1.00 42.81 361 GLN A N 1
ATOM 2952 C CA . GLN A 1 361 ? 12.893 -8.425 4.100 1.00 42.81 361 GLN A CA 1
ATOM 2953 C C . GLN A 1 361 ? 13.939 -7.310 4.248 1.00 42.81 361 GLN A C 1
ATOM 2955 O O . GLN A 1 361 ? 13.680 -6.172 3.849 1.00 42.81 361 GLN A O 1
ATOM 2960 N N . LEU A 1 362 ? 15.076 -7.598 4.887 1.00 37.16 362 LEU A N 1
ATOM 2961 C CA . LEU A 1 362 ? 16.088 -6.601 5.252 1.00 37.16 362 LEU A CA 1
ATOM 2962 C C . LEU A 1 362 ? 17.325 -6.611 4.349 1.00 37.16 362 LEU A C 1
ATOM 2964 O O . LEU A 1 362 ? 18.175 -5.732 4.505 1.00 37.16 362 LEU A O 1
ATOM 2968 N N . ASN A 1 363 ? 17.382 -7.557 3.412 1.00 32.91 363 ASN A N 1
ATOM 2969 C CA . ASN A 1 363 ? 18.391 -7.679 2.361 1.00 32.91 363 ASN A CA 1
ATOM 2970 C C . ASN A 1 363 ? 17.773 -7.348 1.000 1.00 32.91 363 ASN A C 1
ATOM 2972 O O . ASN A 1 363 ? 18.549 -6.962 0.096 1.00 32.91 363 ASN A O 1
#

Radius of gyration: 22.19 Å; chains: 1; bounding box: 55×38×63 Å

Foldseek 3Di:
DAEEEEDDADEDLLLLLAVLLLCLQQVLLFPHQAYEHEYQDPCSVVDDNAHHPQFDRVSVVSNVSVVNRYDYQHCPADVSCCVRLQPHQEYEYEDQPDDPPDDDDDDDDDDPPPDPPDDPDPVRDDPVNVCVSCVNHHYQYQYVNVDVLSLLRSLVVRLVRDPPLVVLQVVLLVLVLVLCVVQPAAAEEEEEEFAPQLVCVVVDQQPRYAYEYEQLPLLQVVSCVRNQHQEYEYERSQQQSNRGVNNVVSVVSVVVSVVVGNHAYEYAQSSLSSVCVSCVVCNSRYHHAAEDQPDDAALQCNVPRYFHDDDDCCRTPVNSPRSNRHPYYHYGNVPADDPPDPDDDHHGDPSRDPPPSPVSSVD

pLDDT: mean 87.39, std 18.07, range [30.47, 98.88]

Sequence (363 aa):
MKSITFFPVVKKESQLIDLLSRASWFLTFCPIDRIHIPIRFDYLRNIPWQVADGMDKAIEQNFEKLRSRVIFILAKKESDLQECISESEIILHWKKNTYPSGSTLGSRLKRNILRWKKKFSTGFISDATLKSWFKGKKVWKVDPVAIRMEGSFYIEAGLHLIPNKPALVKENQSKFESLSKKLGKFKRAYLMATGPSISHYKKYEFENSLNIVCNSVILDDDLMQTVKPQILVFADPIFHFGPSQYAGTFRKNLIESARRYDFTICIPFKYYGLFISTIPELTNRTIGIPYMKNREWNFSLDKDLNLKTTANILTFVMIPLAGTFAGEIGFLGCDGRPLEENKYFWGHNKKTQITDKMDFQLN

Secondary structure (DSSP, 8-state):
--EEEEES-B-SHHHHHHHHHHHHHHTTTS--SEEEEEESSGGGGGS---PPTTB-GGGGGGHHHHHTTEEEEE-SSGGGGHHHHHH-SEEEE--TT--------------S-----S----TTS-HHHHHHHHTTSEEEE--TTT-TTHHHHHHHHHHHH-TTHHHHHHHHHHHHHHHHHHH--EEEEEEE-SSGGGGGGGGS--TTSEEEEEGGGGG-HHHHHHH--SEEE---TTTTTSSBHHHHHHHHHHHHHHHHS--EEEEEGGGHHHHHHH-GGGGGGEEEE-EESS----S-TTTS--EEP-SSHIIIIIHHHHHHHEEEEEEES-----TT--SS-----GGGS--TTSGGG--